Protein 2P86 (pdb70)

B-factor: mean 11.89, std 8.54, range [3.84, 50.13]

InterPro domains:
  IPR000169 Cysteine peptidase, cysteine active site [PS00139] (144-155)
  IPR000668 Peptidase C1A, papain C-terminal [PF00112] (127-337)
  IPR000668 Peptidase C1A, papain C-terminal [PR00705] (144-159)
  IPR000668 Peptidase C1A, papain C-terminal [PR00705] (287-297)
  IPR000668 Peptidase C1A, papain C-terminal [PR00705] (302-308)
  IPR000668 Peptidase C1A, papain C-terminal [SM00645] (126-338)
  IPR013128 Peptidase C1A [PTHR12411] (35-330)
  IPR013201 Cathepsin propeptide inhibitor domain (I29) [PF08246] (41-97)
  IPR013201 Cathepsin propeptide inhibitor domain (I29) [SM00848] (41-97)
  IPR021981 Domain of unknown function DUF3586 [PF12131] (342-411)
  IPR025660 Cysteine peptidase, histidine active site [PS00639] (285-295)
  IPR025661 Cysteine peptidase, asparagine active site [PS00640] (302-321)
  IPR038765 Papain-like cysteine peptidase superfamily [SSF54001] (32-338)
  IPR039417 Papain-like cysteine endopeptidase [cd02248] (127-337)

Secondary structure (DSSP, 8-state):
--SEEETTTTT--PPP-B--SS--HHHHHHHHHHHHHHHHTTSPP--B-HHHHHHH-SSS-GGG---HHHHHHHHHHHSTTEEEBTTTS---GGGS--PPP--SS--EEEE--EEEEPPS-HHHHHHHHHHH--EEEEE--GGGGG--SSEESS---S---EEEEEEEEESSSSS-EEEEE-SB-TTSTBTTEEEEETTTTGGGTTSS-EEEE--

Structure (mmCIF, N/CA/C/O backbone):
data_2P86
#
_entry.id   2P86
#
_cell.length_a   33.659
_cell.length_b   78.628
_cell.length_c   80.725
_cell.angle_alpha   90.00
_cell.angle_beta   90.00
_cell.angle_gamma   90.00
#
_symmetry.space_group_name_H-M   'P 21 21 21'
#
loop_
_entity.id
_entity.type
_entity.pdbx_description
1 polymer 'Cysteine protease'
2 non-polymer '3-[[N-[MORPHOLIN-N-YL]-CARBONYL]-PHENYLALANINYL-AMINO]-5- PHENYL-PENTANE-1-SULFONYLBENZENE'
3 non-polymer 1,2-ETHANEDIOL
4 water water
#
loop_
_atom_site.group_PDB
_atom_site.id
_atom_site.type_symbol
_atom_site.label_atom_id
_atom_site.label_alt_id
_atom_site.label_comp_id
_atom_site.label_asym_id
_atom_site.label_entity_id
_atom_site.label_seq_id
_atom_site.pdbx_PDB_ins_code
_atom_site.Cartn_x
_atom_site.Cartn_y
_atom_site.Cartn_z
_atom_site.occupancy
_atom_site.B_iso_or_equiv
_atom_site.auth_seq_id
_atom_site.auth_comp_id
_atom_site.auth_asym_id
_atom_site.auth_atom_id
_atom_site.pdbx_PDB_model_num
ATOM 1 N N . ALA A 1 1 ? -6.396 -20.036 15.409 1.00 18.05 1 ALA A N 1
ATOM 2 C CA . ALA A 1 1 ? -5.191 -19.203 15.497 1.00 14.69 1 ALA A CA 1
ATOM 3 C C . ALA A 1 1 ? -4.038 -20.057 16.013 1.00 12.54 1 ALA A C 1
ATOM 4 O O . ALA A 1 1 ? -4.196 -20.931 16.881 1.00 14.18 1 ALA A O 1
ATOM 6 N N . PRO A 1 2 ? -2.840 -19.835 15.501 1.00 11.10 2 PRO A N 1
ATOM 7 C CA . PRO A 1 2 ? -1.672 -20.568 16.001 1.00 10.32 2 PRO A CA 1
ATOM 8 C C . PRO A 1 2 ? -1.248 -20.068 17.390 1.00 8.09 2 PRO A C 1
ATOM 9 O O . PRO A 1 2 ? -1.737 -19.040 17.873 1.00 8.90 2 PRO A O 1
ATOM 13 N N . ALA A 1 3 ? -0.343 -20.788 18.031 1.00 7.97 3 ALA A N 1
ATOM 14 C CA . ALA A 1 3 ? 0.169 -20.365 19.337 1.00 7.70 3 ALA A CA 1
ATOM 15 C C . ALA A 1 3 ? 1.026 -19.108 19.236 1.00 6.99 3 ALA A C 1
ATOM 16 O O . ALA A 1 3 ? 1.122 -18.370 20.212 1.00 7.20 3 ALA A O 1
ATOM 18 N N . ALA A 1 4 ? 1.635 -18.864 18.097 1.00 7.40 4 ALA A N 1
ATOM 19 C CA . ALA A 1 4 ? 2.508 -17.715 17.925 1.00 7.10 4 ALA A CA 1
ATOM 20 C C . ALA A 1 4 ? 2.596 -17.362 16.471 1.00 7.46 4 ALA A C 1
ATOM 21 O O . ALA A 1 4 ? 2.474 -18.225 15.600 1.00 9.61 4 ALA A O 1
ATOM 23 N N . VAL A 1 5 ? 2.848 -16.091 16.176 1.00 6.31 5 VAL A N 1
ATOM 24 C CA A VAL A 1 5 ? 3.186 -15.659 14.854 0.50 6.92 5 VAL A CA 1
ATOM 25 C CA B VAL A 1 5 ? 3.090 -15.570 14.857 0.50 7.68 5 VAL A CA 1
ATOM 26 C C . VAL A 1 5 ? 4.093 -14.437 14.999 1.00 6.08 5 VAL A C 1
ATOM 27 O O . VAL A 1 5 ? 3.939 -13.623 15.878 1.00 6.34 5 VAL A O 1
ATOM 34 N N . ASP A 1 6 ? 5.050 -14.326 14.076 1.00 6.12 6 ASP A N 1
ATOM 35 C CA . ASP A 1 6 ? 5.950 -13.183 14.046 1.00 5.95 6 ASP A CA 1
ATOM 36 C C . ASP A 1 6 ? 6.162 -12.828 12.582 1.00 6.09 6 ASP A C 1
ATOM 37 O O . ASP A 1 6 ? 6.940 -13.466 11.871 1.00 6.28 6 ASP A O 1
ATOM 42 N N . TRP A 1 7 ? 5.446 -11.825 12.113 1.00 5.49 7 TRP A N 1
ATOM 43 C CA . TRP A 1 7 ? 5.507 -11.436 10.708 1.00 5.89 7 TRP A CA 1
ATOM 44 C C . TRP A 1 7 ? 6.868 -10.893 10.291 1.00 6.64 7 TRP A C 1
ATOM 45 O O . TRP A 1 7 ? 7.155 -10.839 9.093 1.00 7.16 7 TRP A O 1
ATOM 56 N N . ARG A 1 8 ? 7.729 -10.517 11.225 1.00 6.17 8 ARG A N 1
ATOM 57 C CA . ARG A 1 8 ? 9.105 -10.167 10.863 1.00 7.46 8 ARG A CA 1
ATOM 58 C C . ARG A 1 8 ? 9.813 -11.337 10.233 1.00 7.83 8 ARG A C 1
ATOM 59 O O . ARG A 1 8 ? 10.545 -11.190 9.239 1.00 9.76 8 ARG A O 1
ATOM 67 N N . GLU A 1 9 ? 9.612 -12.523 10.778 1.00 8.66 9 GLU A N 1
ATOM 68 C CA . GLU A 1 9 ? 10.225 -13.755 10.252 1.00 10.45 9 GLU A CA 1
ATOM 69 C C . GLU A 1 9 ? 9.666 -14.189 8.931 1.00 10.51 9 GLU A C 1
ATOM 70 O O . GLU A 1 9 ? 10.313 -14.971 8.201 1.00 14.11 9 GLU A O 1
ATOM 76 N N . LYS A 1 10 ? 8.487 -13.742 8.599 1.00 10.58 10 LYS A N 1
ATOM 77 C CA . LYS A 1 10 ? 7.771 -14.115 7.409 1.00 12.46 10 LYS A CA 1
ATOM 78 C C . LYS A 1 10 ? 8.003 -13.109 6.272 1.00 11.65 10 LYS A C 1
ATOM 79 O O . LYS A 1 10 ? 7.452 -13.264 5.221 1.00 15.04 10 LYS A O 1
ATOM 85 N N . GLY A 1 11 ? 8.796 -12.068 6.491 1.00 10.88 11 GLY A N 1
ATOM 86 C CA . GLY A 1 11 ? 9.168 -11.169 5.425 1.00 10.59 11 GLY A CA 1
ATOM 87 C C . GLY A 1 11 ? 8.242 -9.985 5.173 1.00 8.46 11 GLY A C 1
ATOM 88 O O . GLY A 1 11 ? 8.390 -9.330 4.157 1.00 9.39 11 GLY A O 1
ATOM 89 N N . ALA A 1 12 ? 7.316 -9.704 6.090 1.00 7.46 12 ALA A N 1
ATOM 90 C CA . ALA A 1 12 ? 6.288 -8.681 5.884 1.00 6.46 12 ALA A CA 1
ATOM 91 C C . ALA A 1 12 ? 6.560 -7.349 6.582 1.00 6.42 12 ALA A C 1
ATOM 92 O O . ALA A 1 12 ? 5.682 -6.484 6.526 1.00 6.79 12 ALA A O 1
ATOM 94 N N . VAL A 1 13 ? 7.743 -7.190 7.204 1.00 6.01 13 VAL A N 1
ATOM 95 C CA . VAL A 1 13 ? 8.004 -6.042 8.054 1.00 5.43 13 VAL A CA 1
ATOM 96 C C . VAL A 1 13 ? 9.336 -5.421 7.682 1.00 5.71 13 VAL A C 1
ATOM 97 O O . VAL A 1 13 ? 10.352 -6.079 7.657 1.00 6.75 13 VAL A O 1
ATOM 101 N N . THR A 1 14 ? 9.307 -4.130 7.358 1.00 5.58 14 THR A N 1
ATOM 102 C CA . THR A 1 14 ? 10.494 -3.353 7.045 1.00 6.06 14 THR A CA 1
ATOM 103 C C . THR A 1 14 ? 11.270 -3.015 8.322 1.00 5.78 14 THR A C 1
ATOM 104 O O . THR A 1 14 ? 10.727 -3.152 9.426 1.00 5.93 14 THR A O 1
ATOM 108 N N . PRO A 1 15 ? 12.499 -2.531 8.203 1.00 6.22 15 PRO A N 1
ATOM 109 C CA . PRO A 1 15 ? 13.201 -2.077 9.392 1.00 6.53 15 PRO A CA 1
ATOM 110 C C . PRO A 1 15 ? 12.481 -0.994 10.174 1.00 6.35 15 PRO A C 1
ATOM 111 O O . PRO A 1 15 ? 11.645 -0.265 9.633 1.00 6.50 15 PRO A O 1
ATOM 115 N N . VAL A 1 16 ? 12.812 -0.890 11.444 1.00 6.06 16 VAL A N 1
ATOM 116 C CA . VAL A 1 16 ? 12.294 0.147 12.299 1.00 5.91 16 VAL A CA 1
ATOM 117 C C . VAL A 1 16 ? 12.724 1.513 11.844 1.00 6.31 16 VAL A C 1
ATOM 118 O O . VAL A 1 16 ? 13.918 1.724 11.555 1.00 7.52 16 VAL A O 1
ATOM 122 N N . LYS A 1 17 ? 11.801 2.439 11.867 1.00 5.49 17 LYS A N 1
ATOM 123 C CA . LYS A 1 17 ? 11.970 3.818 11.465 1.00 6.57 17 LYS A CA 1
ATOM 124 C C . LYS A 1 17 ? 11.907 4.737 12.683 1.00 6.03 17 LYS A C 1
ATOM 125 O O . LYS A 1 17 ? 11.591 4.321 13.804 1.00 6.19 17 LYS A O 1
ATOM 131 N N . ASP A 1 18 ? 12.168 5.998 12.430 1.00 7.41 18 ASP A N 1
ATOM 132 C CA . ASP A 1 18 ? 12.196 7.012 13.481 1.00 7.40 18 ASP A CA 1
ATOM 133 C C . ASP A 1 18 ? 11.405 8.246 13.042 1.00 6.75 18 ASP A C 1
ATOM 134 O O . ASP A 1 18 ? 11.804 8.978 12.125 1.00 7.94 18 ASP A O 1
ATOM 139 N N . GLN A 1 19 ? 10.292 8.494 13.694 1.00 6.59 19 GLN A N 1
ATOM 140 C CA . GLN A 1 19 ? 9.488 9.671 13.436 1.00 6.65 19 GLN A CA 1
ATOM 141 C C . GLN A 1 19 ? 10.193 10.956 13.815 1.00 6.28 19 GLN A C 1
ATOM 142 O O . GLN A 1 19 ? 9.822 12.033 13.363 1.00 6.47 19 GLN A O 1
ATOM 148 N N . GLY A 1 20 ? 11.162 10.877 14.699 1.00 6.65 20 GLY A N 1
ATOM 149 C CA . GLY A 1 20 ? 11.868 12.071 15.156 1.00 7.94 20 GLY A CA 1
ATOM 150 C C . GLY A 1 20 ? 10.971 12.991 15.940 1.00 8.00 20 GLY A C 1
ATOM 151 O O . GLY A 1 20 ? 10.016 12.563 16.602 1.00 9.01 20 GLY A O 1
ATOM 152 N N . GLN A 1 21 ? 11.235 14.273 15.843 1.00 8.46 21 GLN A N 1
ATOM 153 C CA . GLN A 1 21 ? 10.541 15.298 16.627 1.00 9.28 21 GLN A CA 1
ATOM 154 C C . GLN A 1 21 ? 9.318 15.801 15.858 1.00 9.41 21 GLN A C 1
ATOM 155 O O . GLN A 1 21 ? 9.227 16.950 15.428 1.00 10.72 21 GLN A O 1
ATOM 161 N N . CYS A 1 22 ? 8.350 14.913 15.669 1.00 8.48 22 CYS A N 1
ATOM 162 C CA . CYS A 1 22 ? 7.173 15.121 14.868 1.00 7.38 22 CYS A CA 1
ATOM 163 C C . CYS A 1 22 ? 6.148 14.118 15.340 1.00 6.92 22 CYS A C 1
ATOM 164 O O . CYS A 1 22 ? 6.444 12.945 15.478 1.00 7.33 22 CYS A O 1
ATOM 167 N N . GLY A 1 23 ? 4.921 14.561 15.567 1.00 6.50 23 GLY A N 1
ATOM 168 C CA . GLY A 1 23 ? 3.838 13.690 16.014 1.00 6.44 23 GLY A CA 1
ATOM 169 C C . GLY A 1 23 ? 3.165 12.938 14.902 1.00 5.82 23 GLY A C 1
ATOM 170 O O . GLY A 1 23 ? 1.946 12.979 14.721 1.00 7.59 23 GLY A O 1
ATOM 171 N N . SER A 1 24 ? 3.966 12.188 14.137 1.00 5.95 24 SER A N 1
ATOM 172 C CA . SER A 1 24 ? 3.542 11.503 12.923 1.00 5.46 24 SER A CA 1
ATOM 173 C C . SER A 1 24 ? 3.379 10.017 13.125 1.00 5.09 24 SER A C 1
ATOM 174 O O . SER A 1 24 ? 3.283 9.261 12.154 1.00 5.23 24 SER A O 1
ATOM 177 N N . CYS A 1 25 ? 3.278 9.536 14.370 1.00 5.00 25 CYS A N 1
ATOM 178 C CA . CYS A 1 25 ? 3.068 8.131 14.663 1.00 5.24 25 CYS A CA 1
ATOM 179 C C . CYS A 1 25 ? 1.975 7.510 13.843 1.00 4.76 25 CYS A C 1
ATOM 180 O O . CYS A 1 25 ? 2.113 6.378 13.371 1.00 5.43 25 CYS A O 1
ATOM 183 N N . TRP A 1 26 ? 0.852 8.215 13.673 1.00 4.81 26 TRP A N 1
ATOM 184 C CA . TRP A 1 26 ? -0.280 7.737 12.918 1.00 5.04 26 TRP A CA 1
ATOM 185 C C . TRP A 1 26 ? 0.082 7.363 11.488 1.00 4.41 26 TRP A C 1
ATOM 186 O O . TRP A 1 26 ? -0.477 6.426 10.924 1.00 5.16 26 TRP A O 1
ATOM 197 N N . ALA A 1 27 ? 1.004 8.116 10.893 1.00 4.64 27 ALA A N 1
ATOM 198 C CA . ALA A 1 27 ? 1.470 7.862 9.517 1.00 4.70 27 ALA A CA 1
ATOM 199 C C . ALA A 1 27 ? 2.329 6.598 9.509 1.00 4.58 27 ALA A C 1
ATOM 200 O O . ALA A 1 27 ? 2.216 5.771 8.576 1.00 4.61 27 ALA A O 1
ATOM 202 N N . PHE A 1 28 ? 3.214 6.424 10.497 1.00 4.28 28 PHE A N 1
ATOM 203 C CA . PHE A 1 28 ? 4.024 5.203 10.587 1.00 4.84 28 PHE A CA 1
ATOM 204 C C . PHE A 1 28 ? 3.141 3.977 10.784 1.00 4.06 28 PHE A C 1
ATOM 205 O O . PHE A 1 28 ? 3.397 2.918 10.180 1.00 4.52 28 PHE A O 1
ATOM 213 N N . SER A 1 29 ? 2.103 4.056 11.607 1.00 4.26 29 SER A N 1
ATOM 214 C CA . SER A 1 29 ? 1.194 2.940 11.805 1.00 4.81 29 SER A CA 1
ATOM 215 C C . SER A 1 29 ? 0.519 2.538 10.482 1.00 4.21 29 SER A C 1
ATOM 216 O O . SER A 1 29 ? 0.480 1.386 10.084 1.00 4.95 29 SER A O 1
ATOM 219 N N . THR A 1 30 ? -0.031 3.554 9.793 1.00 4.22 30 THR A N 1
ATOM 220 C CA . THR A 1 30 ? -0.726 3.356 8.519 1.00 4.32 30 THR A CA 1
ATOM 221 C C . THR A 1 30 ? 0.221 2.697 7.510 1.00 4.28 30 THR A C 1
ATOM 222 O O . THR A 1 30 ? -0.113 1.693 6.891 1.00 4.60 30 THR A O 1
ATOM 226 N N . ILE A 1 31 ? 1.377 3.308 7.315 1.00 4.39 31 ILE A N 1
ATOM 227 C CA . ILE A 1 31 ? 2.315 2.844 6.314 1.00 4.69 31 ILE A CA 1
ATOM 228 C C . ILE A 1 31 ? 2.833 1.464 6.648 1.00 4.44 31 ILE A C 1
ATOM 229 O O . ILE A 1 31 ? 2.968 0.603 5.761 1.00 4.70 31 ILE A O 1
ATOM 234 N N . GLY A 1 32 ? 3.165 1.184 7.911 1.00 4.49 32 GLY A N 1
ATOM 235 C CA . GLY A 1 32 ? 3.631 -0.149 8.286 1.00 4.70 32 GLY A CA 1
ATOM 236 C C . GLY A 1 32 ? 2.605 -1.213 7.947 1.00 4.38 32 GLY A C 1
ATOM 237 O O . GLY A 1 32 ? 2.924 -2.306 7.478 1.00 4.95 32 GLY A O 1
ATOM 238 N N . ASN A 1 33 ? 1.336 -0.895 8.198 1.00 4.51 33 ASN A N 1
ATOM 239 C CA . ASN A 1 33 ? 0.269 -1.849 7.857 1.00 4.43 33 ASN A CA 1
ATOM 240 C C . ASN A 1 33 ? 0.220 -2.065 6.339 1.00 4.38 33 ASN A C 1
ATOM 241 O O . ASN A 1 33 ? 0.125 -3.190 5.872 1.00 4.98 33 ASN A O 1
ATOM 246 N N . ILE A 1 34 ? 0.304 -0.993 5.556 1.00 4.38 34 ILE A N 1
ATOM 247 C CA . ILE A 1 34 ? 0.241 -1.144 4.106 1.00 5.00 34 ILE A CA 1
ATOM 248 C C . ILE A 1 34 ? 1.449 -1.917 3.583 1.00 4.63 34 ILE A C 1
ATOM 249 O O . ILE A 1 34 ? 1.312 -2.767 2.704 1.00 5.40 34 ILE A O 1
ATOM 254 N N . GLU A 1 35 ? 2.640 -1.671 4.133 1.00 4.80 35 GLU A N 1
ATOM 255 C CA . GLU A 1 35 ? 3.839 -2.396 3.729 1.00 5.34 35 GLU A CA 1
ATOM 256 C C . GLU A 1 35 ? 3.606 -3.891 3.893 1.00 5.73 35 GLU A C 1
ATOM 257 O O . GLU A 1 35 ? 3.956 -4.702 3.033 1.00 6.44 35 GLU A O 1
ATOM 263 N N . GLY A 1 36 ? 3.021 -4.283 5.025 1.00 5.54 36 GLY A N 1
ATOM 264 C CA . GLY A 1 36 ? 2.736 -5.686 5.278 1.00 6.39 36 GLY A CA 1
ATOM 265 C C . GLY A 1 36 ? 1.659 -6.249 4.370 1.00 6.75 36 GLY A C 1
ATOM 266 O O . GLY A 1 36 ? 1.781 -7.359 3.844 1.00 7.78 36 GLY A O 1
ATOM 267 N N . GLN A 1 37 ? 0.563 -5.530 4.159 1.00 6.99 37 GLN A N 1
ATOM 268 C CA . GLN A 1 37 ? -0.521 -6.029 3.310 1.00 7.94 37 GLN A CA 1
ATOM 269 C C . GLN A 1 37 ? -0.058 -6.197 1.879 1.00 7.77 37 GLN A C 1
ATOM 270 O O . GLN A 1 37 ? -0.420 -7.143 1.183 1.00 9.16 37 GLN A O 1
ATOM 276 N N . TRP A 1 38 ? 0.758 -5.281 1.408 1.00 8.15 38 TRP A N 1
ATOM 277 C CA . TRP A 1 38 ? 1.276 -5.345 0.049 1.00 8.24 38 TRP A CA 1
ATOM 278 C C . TRP A 1 38 ? 2.175 -6.568 -0.116 1.00 8.43 38 TRP A C 1
ATOM 279 O O . TRP A 1 38 ? 2.093 -7.277 -1.122 1.00 9.25 38 TRP A O 1
ATOM 290 N N . GLN A 1 39 ? 3.041 -6.842 0.862 1.00 8.35 39 GLN A N 1
ATOM 291 C CA . GLN A 1 39 ? 3.923 -7.980 0.792 1.00 8.52 39 GLN A CA 1
ATOM 292 C C . GLN A 1 39 ? 3.158 -9.288 0.894 1.00 9.28 39 GLN A C 1
ATOM 293 O O . GLN A 1 39 ? 3.407 -10.245 0.125 1.00 10.67 39 GLN A O 1
ATOM 299 N N . VAL A 1 40 ? 2.203 -9.382 1.798 1.00 9.06 40 VAL A N 1
ATOM 300 C CA . VAL A 1 40 ? 1.416 -10.595 1.984 1.00 10.03 40 VAL A CA 1
ATOM 301 C C . VAL A 1 40 ? 0.563 -10.913 0.756 1.00 11.27 40 VAL A C 1
ATOM 302 O O . VAL A 1 40 ? 0.305 -12.084 0.439 1.00 12.96 40 VAL A O 1
ATOM 306 N N . ALA A 1 41 ? 0.210 -9.891 -0.033 1.00 11.14 41 ALA A N 1
ATOM 307 C CA . ALA A 1 41 ? -0.505 -10.055 -1.291 1.00 12.92 41 ALA A CA 1
ATOM 308 C C . ALA A 1 41 ? 0.364 -10.671 -2.368 1.00 13.63 41 ALA A C 1
ATOM 309 O O . ALA A 1 41 ? -0.164 -11.018 -3.425 1.00 17.43 41 ALA A O 1
ATOM 311 N N . GLY A 1 42 ? 1.642 -10.819 -2.142 1.00 12.35 42 GLY A N 1
ATOM 312 C CA . GLY A 1 42 ? 2.547 -11.434 -3.109 1.00 13.66 42 GLY A CA 1
ATOM 313 C C . GLY A 1 42 ? 3.543 -10.523 -3.773 1.00 14.14 42 GLY A C 1
ATOM 314 O O . GLY A 1 42 ? 4.192 -10.931 -4.701 1.00 19.08 42 GLY A O 1
ATOM 315 N N . ASN A 1 43 ? 3.719 -9.310 -3.314 1.00 12.37 43 ASN A N 1
ATOM 316 C CA . ASN A 1 43 ? 4.629 -8.360 -3.913 1.00 12.52 43 ASN A CA 1
ATOM 317 C C . ASN A 1 43 ? 5.906 -8.330 -3.068 1.00 11.96 43 ASN A C 1
ATOM 318 O O . ASN A 1 43 ? 5.867 -8.654 -1.877 1.00 12.16 43 ASN A O 1
ATOM 323 N N . PRO A 1 44 ? 7.042 -7.925 -3.631 1.00 12.36 44 PRO A N 1
ATOM 324 C CA . PRO A 1 44 ? 8.233 -7.799 -2.827 1.00 12.21 44 PRO A CA 1
ATOM 325 C C . PRO A 1 44 ? 8.025 -6.757 -1.728 1.00 11.26 44 PRO A C 1
ATOM 326 O O . PRO A 1 44 ? 7.378 -5.741 -1.957 1.00 11.82 44 PRO A O 1
ATOM 330 N N . LEU A 1 45 ? 8.632 -7.002 -0.566 1.00 9.71 45 LEU A N 1
ATOM 331 C CA . LEU A 1 45 ? 8.599 -6.016 0.507 1.00 8.70 45 LEU A CA 1
ATOM 332 C C . LEU A 1 45 ? 9.239 -4.755 0.034 1.00 9.70 45 LEU A C 1
ATOM 333 O O . LEU A 1 45 ? 10.346 -4.789 -0.509 1.00 11.56 45 LEU A O 1
ATOM 338 N N . VAL A 1 46 ? 8.583 -3.635 0.277 1.00 9.58 46 VAL A N 1
ATOM 339 C CA . VAL A 1 46 ? 9.107 -2.327 -0.052 1.00 9.86 46 VAL A CA 1
ATOM 340 C C . VAL A 1 46 ? 8.750 -1.318 1.019 1.00 8.39 46 VAL A C 1
ATOM 341 O O . VAL A 1 46 ? 7.626 -1.327 1.543 1.00 9.33 46 VAL A O 1
ATOM 345 N N . SER A 1 47 ? 9.700 -0.450 1.364 1.00 8.24 47 SER A N 1
ATOM 346 C CA A SER A 1 47 ? 9.425 0.629 2.330 0.50 7.45 47 SER A CA 1
ATOM 347 C CA B SER A 1 47 ? 9.449 0.624 2.296 0.50 7.69 47 SER A CA 1
ATOM 348 C C . SER A 1 47 ? 8.671 1.746 1.627 1.00 6.64 47 SER A C 1
ATOM 349 O O . SER A 1 47 ? 9.066 2.230 0.556 1.00 7.95 47 SER A O 1
ATOM 354 N N . LEU A 1 48 ? 7.579 2.151 2.252 1.00 5.49 48 LEU A N 1
ATOM 355 C CA . LEU A 1 48 ? 6.654 3.148 1.730 1.00 5.05 48 LEU A CA 1
ATOM 356 C C . LEU A 1 48 ? 6.757 4.453 2.495 1.00 5.64 48 LEU A C 1
ATOM 357 O O . LEU A 1 48 ? 7.449 4.529 3.525 1.00 5.85 48 LEU A O 1
ATOM 362 N N . SER A 1 49 ? 6.139 5.496 1.988 1.00 5.35 49 SER A N 1
ATOM 363 C CA . SER A 1 49 ? 6.383 6.859 2.400 1.00 5.15 49 SER A CA 1
ATOM 364 C C . SER A 1 49 ? 5.422 7.400 3.468 1.00 5.20 49 SER A C 1
ATOM 365 O O . SER A 1 49 ? 4.318 7.809 3.174 1.00 5.45 49 SER A O 1
ATOM 368 N N . GLU A 1 50 ? 5.915 7.492 4.698 1.00 5.21 50 GLU A N 1
ATOM 369 C CA . GLU A 1 50 ? 5.207 8.280 5.713 1.00 5.04 50 GLU A CA 1
ATOM 370 C C . GLU A 1 50 ? 5.165 9.742 5.342 1.00 5.06 50 GLU A C 1
ATOM 371 O O . GLU A 1 50 ? 4.195 10.444 5.674 1.00 5.81 50 GLU A O 1
ATOM 377 N N . GLN A 1 51 ? 6.200 10.275 4.696 1.00 5.64 51 GLN A N 1
ATOM 378 C CA . GLN A 1 51 ? 6.251 11.699 4.379 1.00 5.68 51 GLN A CA 1
ATOM 379 C C . GLN A 1 51 ? 5.082 12.095 3.482 1.00 5.43 51 GLN A C 1
ATOM 380 O O . GLN A 1 51 ? 4.523 13.164 3.618 1.00 5.96 51 GLN A O 1
ATOM 386 N N . MET A 1 52 ? 4.703 11.205 2.562 1.00 5.36 52 MET A N 1
ATOM 387 C CA . MET A 1 52 ? 3.530 11.445 1.725 1.00 5.86 52 MET A CA 1
ATOM 388 C C . MET A 1 52 ? 2.340 11.818 2.587 1.00 5.75 52 MET A C 1
ATOM 389 O O . MET A 1 52 ? 1.600 12.756 2.305 1.00 6.43 52 MET A O 1
ATOM 394 N N . LEU A 1 53 ? 2.082 11.005 3.612 1.00 5.31 53 LEU A N 1
ATOM 395 C CA . LEU A 1 53 ? 0.978 11.289 4.519 1.00 5.11 53 LEU A CA 1
ATOM 396 C C . LEU A 1 53 ? 1.206 12.577 5.338 1.00 5.40 53 LEU A C 1
ATOM 397 O O . LEU A 1 53 ? 0.326 13.423 5.441 1.00 6.23 53 LEU A O 1
ATOM 402 N N . VAL A 1 54 ? 2.387 12.709 5.931 1.00 5.46 54 VAL A N 1
ATOM 403 C CA . VAL A 1 54 ? 2.660 13.857 6.774 1.00 5.85 54 VAL A CA 1
ATOM 404 C C . VAL A 1 54 ? 2.418 15.140 6.008 1.00 6.38 54 VAL A C 1
ATOM 405 O O . VAL A 1 54 ? 1.831 16.068 6.529 1.00 7.61 54 VAL A O 1
ATOM 409 N N . SER A 1 55 ? 2.899 15.200 4.756 1.00 6.24 55 SER A N 1
ATOM 410 C CA . SER A 1 55 ? 2.842 16.413 3.986 1.00 6.97 55 SER A CA 1
ATOM 411 C C . SER A 1 55 ? 1.587 16.596 3.146 1.00 6.60 55 SER A C 1
ATOM 412 O O . SER A 1 55 ? 1.277 17.742 2.807 1.00 7.95 55 SER A O 1
ATOM 415 N N . CYS A 1 56 ? 0.919 15.535 2.742 1.00 6.93 56 CYS A N 1
ATOM 416 C CA . CYS A 1 56 ? -0.134 15.598 1.703 1.00 6.97 56 CYS A CA 1
ATOM 417 C C . CYS A 1 56 ? -1.523 15.230 2.195 1.00 6.73 56 CYS A C 1
ATOM 418 O O . CYS A 1 56 ? -2.495 15.573 1.534 1.00 7.30 56 CYS A O 1
ATOM 421 N N . ASP A 1 57 ? -1.625 14.477 3.285 1.00 6.51 57 ASP A N 1
ATOM 422 C CA . ASP A 1 57 ? -2.944 14.089 3.820 1.00 6.37 57 ASP A CA 1
ATOM 423 C C . ASP A 1 57 ? -3.567 15.281 4.522 1.00 5.93 57 ASP A C 1
ATOM 424 O O . ASP A 1 57 ? -3.080 15.755 5.545 1.00 7.13 57 ASP A O 1
ATOM 429 N N . THR A 1 58 ? -4.609 15.807 3.902 1.00 6.47 58 THR A N 1
ATOM 430 C CA . THR A 1 58 ? -5.258 17.034 4.304 1.00 6.89 58 THR A CA 1
ATOM 431 C C . THR A 1 58 ? -6.341 16.815 5.362 1.00 6.69 58 THR A C 1
ATOM 432 O O . THR A 1 58 ? -6.894 17.785 5.869 1.00 8.21 58 THR A O 1
ATOM 436 N N . ILE A 1 59 ? -6.655 15.576 5.701 1.00 6.69 59 ILE A N 1
ATOM 437 C CA . ILE A 1 59 ? -7.572 15.266 6.785 1.00 7.53 59 ILE A CA 1
ATOM 438 C C . ILE A 1 59 ? -6.847 15.332 8.139 1.00 6.74 59 ILE A C 1
ATOM 439 O O . ILE A 1 59 ? -7.301 15.943 9.091 1.00 8.82 59 ILE A O 1
ATOM 444 N N . ASP A 1 60 ? -5.717 14.677 8.183 1.00 5.95 60 ASP A N 1
ATOM 445 C CA . ASP A 1 60 ? -4.800 14.671 9.326 1.00 6.06 60 ASP A CA 1
ATOM 446 C C . ASP A 1 60 ? -3.993 15.963 9.406 1.00 5.79 60 ASP A C 1
ATOM 447 O O . ASP A 1 60 ? -4.158 16.847 8.558 1.00 6.15 60 ASP A O 1
ATOM 452 N N . PHE A 1 61 ? -3.153 16.049 10.438 1.00 5.53 61 PHE A N 1
ATOM 453 C CA . PHE A 1 61 ? -2.543 17.296 10.832 1.00 5.94 61 PHE A CA 1
ATOM 454 C C . PHE A 1 61 ? -1.027 17.233 10.793 1.00 5.94 61 PHE A C 1
ATOM 455 O O . PHE A 1 61 ? -0.379 17.985 11.504 1.00 6.61 61 PHE A O 1
ATOM 463 N N . GLY A 1 62 ? -0.450 16.412 9.926 1.00 6.34 62 GLY A N 1
ATOM 464 C CA . GLY A 1 62 ? 1.000 16.375 9.860 1.00 6.32 62 GLY A CA 1
ATOM 465 C C . GLY A 1 62 ? 1.621 15.981 11.172 1.00 6.29 62 GLY A C 1
ATOM 466 O O . GLY A 1 62 ? 1.216 15.010 11.812 1.00 6.59 62 GLY A O 1
ATOM 467 N N . CYS A 1 63 ? 2.610 16.762 11.614 1.00 6.38 63 CYS A N 1
ATOM 468 C CA . CYS A 1 63 ? 3.251 16.534 12.893 1.00 6.63 63 CYS A CA 1
ATOM 469 C C . CYS A 1 63 ? 2.370 16.825 14.088 1.00 6.45 63 CYS A C 1
ATOM 470 O O . CYS A 1 63 ? 2.730 16.465 15.204 1.00 7.45 63 CYS A O 1
ATOM 473 N N . GLY A 1 64 ? 1.222 17.454 13.874 1.00 6.44 64 GLY A N 1
ATOM 474 C CA . GLY A 1 64 ? 0.277 17.745 14.949 1.00 6.61 64 GLY A CA 1
ATOM 475 C C . GLY A 1 64 ? -0.627 16.595 15.330 1.00 6.68 64 GLY A C 1
ATOM 476 O O . GLY A 1 64 ? -1.393 16.745 16.300 1.00 8.26 64 GLY A O 1
ATOM 477 N N . GLY A 1 65 ? -0.592 15.487 14.598 1.00 6.41 65 GLY A N 1
ATOM 478 C CA . GLY A 1 65 ? -1.358 14.311 14.902 1.00 6.44 65 GLY A CA 1
ATOM 479 C C . GLY A 1 65 ? -2.301 13.889 13.810 1.00 5.31 65 GLY A C 1
ATOM 480 O O . GLY A 1 65 ? -2.457 14.549 12.799 1.00 6.48 65 GLY A O 1
ATOM 481 N N . GLY A 1 66 ? -2.922 12.733 14.019 1.00 5.62 66 GLY A N 1
ATOM 482 C CA . GLY A 1 66 ? -3.742 12.140 12.993 1.00 5.86 66 GLY A CA 1
ATOM 483 C C . GLY A 1 66 ? -4.308 10.813 13.449 1.00 5.37 66 GLY A C 1
ATOM 484 O O . GLY A 1 66 ? -4.018 10.324 14.533 1.00 6.24 66 GLY A O 1
ATOM 485 N N . LEU A 1 67 ? -5.139 10.235 12.591 1.00 5.74 67 LEU A N 1
ATOM 486 C CA . LEU A 1 67 ? -5.755 8.936 12.822 1.00 5.83 67 LEU A CA 1
ATOM 487 C C . LEU A 1 67 ? -5.483 8.030 11.639 1.00 5.74 67 LEU A C 1
ATOM 488 O O . LEU A 1 67 ? -5.622 8.468 10.485 1.00 6.31 67 LEU A O 1
ATOM 493 N N . MET A 1 68 ? -5.153 6.768 11.872 1.00 5.08 68 MET A N 1
ATOM 494 C CA . MET A 1 68 ? -4.997 5.805 10.799 1.00 5.21 68 MET A CA 1
ATOM 495 C C . MET A 1 68 ? -6.271 5.739 9.968 1.00 5.89 68 MET A C 1
ATOM 496 O O . MET A 1 68 ? -6.194 5.633 8.736 1.00 5.94 68 MET A O 1
ATOM 501 N N . ASP A 1 69 ? -7.440 5.800 10.587 1.00 6.29 69 ASP A N 1
ATOM 502 C CA . ASP A 1 69 ? -8.697 5.749 9.829 1.00 6.83 69 ASP A CA 1
ATOM 503 C C . ASP A 1 69 ? -8.752 6.868 8.776 1.00 6.32 69 ASP A C 1
ATOM 504 O O . ASP A 1 69 ? -9.181 6.644 7.642 1.00 7.73 69 ASP A O 1
ATOM 509 N N . ASN A 1 70 ? -8.368 8.085 9.190 1.00 6.56 70 ASN A N 1
ATOM 510 C CA . ASN A 1 70 ? -8.330 9.198 8.268 1.00 6.72 70 ASN A CA 1
ATOM 511 C C . ASN A 1 70 ? -7.320 8.980 7.154 1.00 5.90 70 ASN A C 1
ATOM 512 O O . ASN A 1 70 ? -7.586 9.304 6.002 1.00 6.99 70 ASN A O 1
ATOM 517 N N . ALA A 1 71 ? -6.146 8.447 7.488 1.00 5.71 71 ALA A N 1
ATOM 518 C CA . ALA A 1 71 ? -5.078 8.274 6.526 1.00 5.72 71 ALA A CA 1
ATOM 519 C C . ALA A 1 71 ? -5.466 7.264 5.453 1.00 5.57 71 ALA A C 1
ATOM 520 O O . ALA A 1 71 ? -5.236 7.484 4.261 1.00 6.07 71 ALA A O 1
ATOM 522 N N . PHE A 1 72 ? -6.112 6.172 5.849 1.00 5.88 72 PHE A N 1
ATOM 523 C CA . PHE A 1 72 ? -6.583 5.215 4.881 1.00 5.68 72 PHE A CA 1
ATOM 524 C C . PHE A 1 72 ? -7.642 5.849 3.981 1.00 6.16 72 PHE A C 1
ATOM 525 O O . PHE A 1 72 ? -7.677 5.574 2.775 1.00 7.17 72 PHE A O 1
ATOM 533 N N . ASN A 1 73 ? -8.538 6.636 4.556 1.00 6.72 73 ASN A N 1
ATOM 534 C CA . ASN A 1 73 ? -9.541 7.345 3.761 1.00 7.66 73 ASN A CA 1
ATOM 535 C C . ASN A 1 73 ? -8.885 8.315 2.779 1.00 7.51 73 ASN A C 1
ATOM 536 O O . ASN A 1 73 ? -9.300 8.353 1.586 1.00 8.98 73 ASN A O 1
ATOM 541 N N . TRP A 1 74 ? -7.894 9.086 3.217 1.00 7.02 74 TRP A N 1
ATOM 542 C CA . TRP A 1 74 ? -7.241 10.034 2.319 1.00 7.84 74 TRP A CA 1
ATOM 543 C C . TRP A 1 74 ? -6.571 9.271 1.170 1.00 7.08 74 TRP A C 1
ATOM 544 O O . TRP A 1 74 ? -6.679 9.658 0.016 1.00 7.96 74 TRP A O 1
ATOM 555 N N . ILE A 1 75 ? -5.862 8.191 1.467 1.00 6.72 75 ILE A N 1
ATOM 556 C CA . ILE A 1 75 ? -5.169 7.461 0.408 1.00 6.58 75 ILE A CA 1
ATOM 557 C C . ILE A 1 75 ? -6.148 7.023 -0.676 1.00 7.34 75 ILE A C 1
ATOM 558 O O . ILE A 1 75 ? -5.910 7.226 -1.868 1.00 8.27 75 ILE A O 1
ATOM 563 N N . VAL A 1 76 ? -7.233 6.395 -0.260 1.00 7.85 76 VAL A N 1
ATOM 564 C CA . VAL A 1 76 ? -8.231 5.844 -1.193 1.00 9.25 76 VAL A CA 1
ATOM 565 C C . VAL A 1 76 ? -9.024 6.932 -1.895 1.00 10.57 76 VAL A C 1
ATOM 566 O O . VAL A 1 76 ? -9.229 6.861 -3.126 1.00 12.70 76 VAL A O 1
ATOM 570 N N . ASN A 1 77 ? -9.508 7.891 -1.161 1.00 10.50 77 ASN A N 1
ATOM 571 C CA . ASN A 1 77 ? -10.458 8.860 -1.716 1.00 11.76 77 ASN A CA 1
ATOM 572 C C . ASN A 1 77 ? -9.793 10.096 -2.311 1.00 12.31 77 ASN A C 1
ATOM 573 O O . ASN A 1 77 ? -10.399 10.733 -3.183 1.00 16.00 77 ASN A O 1
ATOM 578 N N . SER A 1 78 ? -8.546 10.379 -1.947 1.00 11.51 78 SER A N 1
ATOM 579 C CA . SER A 1 78 ? -7.834 11.581 -2.412 1.00 11.61 78 SER A CA 1
ATOM 580 C C . SER A 1 78 ? -6.564 11.304 -3.165 1.00 10.73 78 SER A C 1
ATOM 581 O O . SER A 1 78 ? -6.120 12.179 -3.884 1.00 14.44 78 SER A O 1
ATOM 584 N N . ASN A 1 79 ? -5.977 10.101 -3.029 1.00 10.07 79 ASN A N 1
ATOM 585 C CA . ASN A 1 79 ? -4.735 9.784 -3.725 1.00 10.31 79 ASN A CA 1
ATOM 586 C C . ASN A 1 79 ? -4.865 8.591 -4.626 1.00 9.87 79 ASN A C 1
ATOM 587 O O . ASN A 1 79 ? -3.862 7.930 -4.954 1.00 10.23 79 ASN A O 1
ATOM 592 N N . GLY A 1 80 ? -6.070 8.274 -5.044 1.00 10.32 80 GLY A N 1
ATOM 593 C CA . GLY A 1 80 ? -6.265 7.213 -6.037 1.00 11.21 80 GLY A CA 1
ATOM 594 C C . GLY A 1 80 ? -5.924 5.843 -5.520 1.00 10.57 80 GLY A C 1
ATOM 595 O O . GLY A 1 80 ? -5.711 4.946 -6.344 1.00 12.52 80 GLY A O 1
ATOM 596 N N . GLY A 1 81 ? -5.834 5.632 -4.199 1.00 8.97 81 GLY A N 1
ATOM 597 C CA . GLY A 1 81 ? -5.403 4.374 -3.629 1.00 8.36 81 GLY A CA 1
ATOM 598 C C . GLY A 1 81 ? -3.901 4.197 -3.563 1.00 7.41 81 GLY A C 1
ATOM 599 O O . GLY A 1 81 ? -3.409 3.209 -3.020 1.00 8.50 81 GLY A O 1
ATOM 600 N N . ASN A 1 82 ? -3.131 5.147 -4.099 1.00 7.71 82 ASN A N 1
ATOM 601 C CA . ASN A 1 82 ? -1.703 4.947 -4.282 1.00 7.30 82 ASN A CA 1
ATOM 602 C C . ASN A 1 82 ? -0.909 5.345 -3.058 1.00 6.69 82 ASN A C 1
ATOM 603 O O . ASN A 1 82 ? -1.208 6.312 -2.336 1.00 6.90 82 ASN A O 1
ATOM 608 N N . VAL A 1 83 ? 0.192 4.623 -2.881 1.00 6.33 83 VAL A N 1
ATOM 609 C CA . VAL A 1 83 ? 1.142 4.877 -1.800 1.00 5.84 83 VAL A CA 1
ATOM 610 C C . VAL A 1 83 ? 2.527 4.902 -2.400 1.00 5.93 83 VAL A C 1
ATOM 611 O O . VAL A 1 83 ? 2.966 3.941 -3.048 1.00 6.98 83 VAL A O 1
ATOM 615 N N . PHE A 1 84 ? 3.223 6.024 -2.263 1.00 5.89 84 PHE A N 1
ATOM 616 C CA . PHE A 1 84 ? 4.555 6.192 -2.856 1.00 6.02 84 PHE A CA 1
ATOM 617 C C . PHE A 1 84 ? 5.621 5.503 -2.048 1.00 6.26 84 PHE A C 1
ATOM 618 O O . PHE A 1 84 ? 5.444 5.229 -0.845 1.00 5.92 84 PHE A O 1
ATOM 626 N N . THR A 1 85 ? 6.723 5.136 -2.696 1.00 6.14 85 THR A N 1
ATOM 627 C CA . THR A 1 85 ? 7.844 4.524 -1.977 1.00 6.36 85 THR A CA 1
ATOM 628 C C . THR A 1 85 ? 8.539 5.560 -1.090 1.00 5.66 85 THR A C 1
ATOM 629 O O . THR 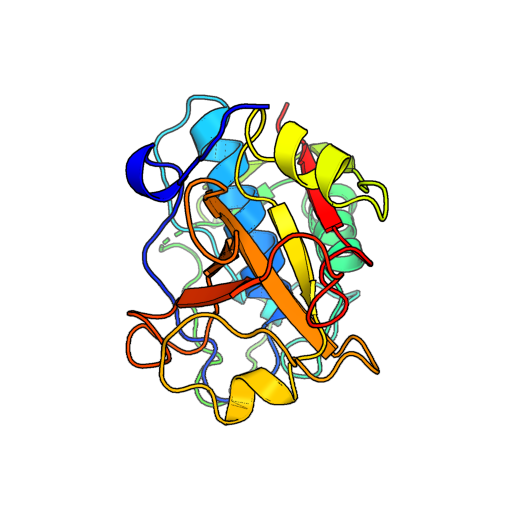A 1 85 ? 8.578 6.748 -1.371 1.00 6.27 85 THR A O 1
ATOM 633 N N . GLU A 1 86 ? 9.179 5.050 -0.042 1.00 6.25 86 GLU A N 1
ATOM 634 C CA B GLU A 1 86 ? 10.081 5.877 0.777 0.45 6.83 86 GLU A CA 1
ATOM 635 C CA C GLU A 1 86 ? 10.038 5.871 0.760 0.55 7.06 86 GLU A CA 1
ATOM 636 C C . GLU A 1 86 ? 11.173 6.481 -0.091 1.00 6.75 86 GLU A C 1
ATOM 637 O O . GLU A 1 86 ? 11.509 7.643 0.068 1.00 7.88 86 GLU A O 1
ATOM 648 N N . ALA A 1 87 ? 11.724 5.694 -1.014 1.00 7.45 87 ALA A N 1
ATOM 649 C CA . ALA A 1 87 ? 12.781 6.158 -1.904 1.00 8.65 87 ALA A CA 1
ATOM 650 C C . ALA A 1 87 ? 12.288 7.392 -2.699 1.00 7.89 87 ALA A C 1
ATOM 651 O O . ALA A 1 87 ? 13.067 8.331 -2.851 1.00 9.92 87 ALA A O 1
ATOM 653 N N . SER A 1 88 ? 11.054 7.398 -3.147 1.00 7.09 88 SER A N 1
ATOM 654 C CA A SER A 1 88 ? 10.504 8.494 -3.963 0.50 7.16 88 SER A CA 1
ATOM 655 C CA B SER A 1 88 ? 10.612 8.497 -3.948 0.50 7.23 88 SER A CA 1
ATOM 656 C C . SER A 1 88 ? 10.268 9.736 -3.141 1.00 7.15 88 SER A C 1
ATOM 657 O O . SER A 1 88 ? 10.199 10.840 -3.691 1.00 9.06 88 SER A O 1
ATOM 662 N N . TYR A 1 89 ? 9.969 9.538 -1.860 1.00 6.90 89 TYR A N 1
ATOM 663 C CA . TYR A 1 89 ? 9.398 10.601 -1.045 1.00 7.02 89 TYR A CA 1
ATOM 664 C C . TYR A 1 89 ? 9.903 10.386 0.377 1.00 6.74 89 TYR A C 1
ATOM 665 O O . TYR A 1 89 ? 9.163 9.884 1.249 1.00 6.91 89 TYR A O 1
ATOM 674 N N . PRO A 1 90 ? 11.163 10.708 0.631 1.00 7.93 90 PRO A N 1
ATOM 675 C CA . PRO A 1 90 ? 11.795 10.326 1.886 1.00 8.15 90 PRO A CA 1
ATOM 676 C C . PRO A 1 90 ? 11.339 11.165 3.048 1.00 7.71 90 PRO A C 1
ATOM 677 O O . PRO A 1 90 ? 10.809 12.285 2.886 1.00 7.89 90 PRO A O 1
ATOM 681 N N . TYR A 1 91 ? 11.554 10.628 4.239 1.00 7.29 91 TYR A N 1
ATOM 682 C CA . TYR A 1 91 ? 11.124 11.290 5.459 1.00 7.70 91 TYR A CA 1
ATOM 683 C C . TYR A 1 91 ? 12.076 12.409 5.849 1.00 9.02 91 TYR A C 1
ATOM 684 O O . TYR A 1 91 ? 13.278 12.192 6.050 1.00 12.65 91 TYR A O 1
ATOM 693 N N . VAL A 1 92 ? 11.546 13.607 5.917 1.00 8.36 92 VAL A N 1
ATOM 694 C CA . VAL A 1 92 ? 12.320 14.798 6.240 1.00 9.52 92 VAL A CA 1
ATOM 695 C C . VAL A 1 92 ? 11.765 15.562 7.416 1.00 9.73 92 VAL A C 1
ATOM 696 O O . VAL A 1 92 ? 12.352 16.578 7.773 1.00 11.76 92 VAL A O 1
ATOM 700 N N . SER A 1 93 ? 10.683 15.088 8.048 1.00 8.86 93 SER A N 1
ATOM 701 C CA . SER A 1 93 ? 10.085 15.790 9.154 1.00 9.02 93 SER A CA 1
ATOM 702 C C . SER A 1 93 ? 10.656 15.401 10.522 1.00 8.92 93 SER A C 1
ATOM 703 O O . SER A 1 93 ? 10.141 15.901 11.525 1.00 9.99 93 SER A O 1
ATOM 706 N N . GLY A 1 94 ? 11.761 14.673 10.601 1.00 10.59 94 GLY A N 1
ATOM 707 C CA . GLY A 1 94 ? 12.294 14.227 11.891 1.00 10.66 94 GLY A CA 1
ATOM 708 C C . GLY A 1 94 ? 12.897 15.335 12.730 1.00 10.55 94 GLY A C 1
ATOM 709 O O . GLY A 1 94 ? 13.079 15.149 13.921 1.00 11.25 94 GLY A O 1
ATOM 710 N N . ASN A 1 95 ? 13.204 16.493 12.168 1.00 12.30 95 ASN A N 1
ATOM 711 C CA . ASN A 1 95 ? 13.570 17.666 13.000 1.00 14.04 95 ASN A CA 1
ATOM 712 C C . ASN A 1 95 ? 12.450 18.690 13.021 1.00 13.58 95 ASN A C 1
ATOM 713 O O . ASN A 1 95 ? 12.681 19.867 13.320 1.00 16.69 95 ASN A O 1
ATOM 718 N N . GLY A 1 96 ? 11.244 18.265 12.728 1.00 12.56 96 GLY A N 1
ATOM 719 C CA . GLY A 1 96 ? 10.038 19.074 12.805 1.00 13.90 96 GLY A CA 1
ATOM 720 C C . GLY A 1 96 ? 9.752 19.914 11.578 1.00 13.87 96 GLY A C 1
ATOM 721 O O . GLY A 1 96 ? 8.716 20.542 11.546 1.00 16.64 96 GLY A O 1
ATOM 722 N N . GLU A 1 97 ? 10.595 19.905 10.551 1.00 13.45 97 GLU A N 1
ATOM 723 C CA . GLU A 1 97 ? 10.270 20.625 9.315 1.00 14.15 97 GLU A CA 1
ATOM 724 C C . GLU A 1 97 ? 9.063 19.985 8.665 1.00 12.32 97 GLU A C 1
ATOM 725 O O . GLU A 1 97 ? 8.976 18.758 8.568 1.00 13.01 97 GLU A O 1
ATOM 731 N N . GLN A 1 98 ? 8.191 20.824 8.113 1.00 10.96 98 GLN A N 1
ATOM 732 C CA . GLN A 1 98 ? 6.974 20.410 7.441 1.00 11.42 98 GLN A CA 1
ATOM 733 C C . GLN A 1 98 ? 6.811 21.129 6.126 1.00 11.25 98 GLN A C 1
ATOM 734 O O . GLN A 1 98 ? 6.017 22.064 5.988 1.00 12.59 98 GLN A O 1
ATOM 740 N N . PRO A 1 99 ? 7.581 20.668 5.120 1.00 12.18 99 PRO A N 1
ATOM 741 C CA . PRO A 1 99 ? 7.488 21.275 3.804 1.00 13.04 99 PRO A CA 1
ATOM 742 C C . PRO A 1 99 ? 6.131 21.036 3.145 1.00 11.73 99 PRO A C 1
ATOM 743 O O . PRO A 1 99 ? 5.348 20.154 3.546 1.00 11.92 99 PRO A O 1
ATOM 747 N N . GLN A 1 100 ? 5.847 21.836 2.119 1.00 11.84 100 GLN A N 1
ATOM 748 C CA . GLN A 1 100 ? 4.680 21.597 1.322 1.00 13.41 100 GLN A CA 1
ATOM 749 C C . GLN A 1 100 ? 4.662 20.197 0.720 1.00 10.73 100 GLN A C 1
ATOM 750 O O . GLN A 1 100 ? 5.693 19.587 0.557 1.00 11.12 100 GLN A O 1
ATOM 756 N N . CYS A 1 101 ? 3.454 19.730 0.565 1.00 10.14 101 CYS A N 1
ATOM 757 C CA . CYS A 1 101 ? 3.240 18.549 -0.318 1.00 9.51 101 CYS A CA 1
ATOM 758 C C . CYS A 1 101 ? 3.925 18.646 -1.698 1.00 9.68 101 CYS A C 1
ATOM 759 O O . CYS A 1 101 ? 3.787 19.653 -2.371 1.00 12.06 101 CYS A O 1
ATOM 762 N N . GLN A 1 102 ? 4.646 17.595 -2.092 1.00 10.70 102 GLN A N 1
ATOM 763 C CA . GLN A 1 102 ? 5.346 17.474 -3.373 1.00 13.81 102 GLN A CA 1
ATOM 764 C C . GLN A 1 102 ? 4.304 17.115 -4.441 1.00 16.50 102 GLN A C 1
ATOM 765 O O . GLN A 1 102 ? 3.921 17.958 -5.233 1.00 21.61 102 GLN A O 1
ATOM 771 N N . MET A 1 103 ? 3.732 15.958 -4.350 1.00 17.46 103 MET A N 1
ATOM 772 C CA . MET A 1 103 ? 3.099 15.254 -5.506 1.00 22.12 103 MET A CA 1
ATOM 773 C C . MET A 1 103 ? 3.276 15.692 -7.017 1.00 23.43 103 MET A C 1
ATOM 774 O O . MET A 1 103 ? 3.051 16.868 -7.460 1.00 26.14 103 MET A O 1
ATOM 779 N N . ASN A 1 104 ? 3.649 14.648 -7.786 1.00 23.87 104 ASN A N 1
ATOM 780 C CA . ASN A 1 104 ? 4.551 14.685 -8.982 1.00 19.28 104 ASN A CA 1
ATOM 781 C C . ASN A 1 104 ? 5.563 13.573 -9.507 1.00 17.02 104 ASN A C 1
ATOM 782 O O . ASN A 1 104 ? 6.794 13.702 -9.306 1.00 18.35 104 ASN A O 1
ATOM 787 N N . GLY A 1 105 ? 5.065 12.531 -10.215 1.00 13.40 105 GLY A N 1
ATOM 788 C CA . GLY A 1 105 ? 5.955 11.526 -10.742 1.00 10.80 105 GLY A CA 1
ATOM 789 C C . GLY A 1 105 ? 6.556 10.624 -9.695 1.00 8.65 105 GLY A C 1
ATOM 790 O O . GLY A 1 105 ? 7.454 9.857 -10.015 1.00 8.33 105 GLY A O 1
ATOM 791 N N . HIS A 1 106 ? 6.034 10.629 -8.469 1.00 7.96 106 HIS A N 1
ATOM 792 C CA . HIS A 1 106 ? 6.561 9.716 -7.475 1.00 7.73 106 HIS A CA 1
ATOM 793 C C . HIS A 1 106 ? 6.334 8.279 -7.872 1.00 7.47 106 HIS A C 1
ATOM 794 O O . HIS A 1 106 ? 5.264 7.890 -8.340 1.00 8.47 106 HIS A O 1
ATOM 801 N N . GLU A 1 107 ? 7.329 7.445 -7.596 1.00 7.24 107 GLU A N 1
ATOM 802 C CA . GLU A 1 107 ? 7.204 6.013 -7.748 1.00 6.93 107 GLU A CA 1
ATOM 803 C C . GLU A 1 107 ? 6.071 5.468 -6.892 1.00 6.33 107 GLU A C 1
ATOM 804 O O . GLU A 1 107 ? 6.073 5.640 -5.661 1.00 6.99 107 GLU A O 1
ATOM 810 N N . ILE A 1 108 ? 5.163 4.762 -7.533 1.00 6.42 108 ILE A N 1
ATOM 811 C CA . ILE A 1 108 ? 4.046 4.132 -6.844 1.00 6.68 108 ILE A CA 1
ATOM 812 C C . ILE A 1 108 ? 4.514 2.803 -6.311 1.00 6.26 108 ILE A C 1
ATOM 813 O O . ILE A 1 108 ? 4.899 1.899 -7.057 1.00 8.26 108 ILE A O 1
ATOM 818 N N . GLY A 1 109 ? 4.552 2.650 -4.998 1.00 6.83 109 GLY A N 1
ATOM 819 C CA . GLY A 1 109 ? 4.978 1.423 -4.348 1.00 7.24 109 GLY A CA 1
ATOM 820 C C . GLY A 1 109 ? 3.906 0.418 -4.071 1.00 7.96 109 GLY A C 1
ATOM 821 O O . GLY A 1 109 ? 4.186 -0.802 -4.083 1.00 11.34 109 GLY A O 1
ATOM 822 N N . ALA A 1 110 ? 2.707 0.852 -3.785 1.00 7.89 110 ALA A N 1
ATOM 823 C CA . ALA A 1 110 ? 1.609 -0.014 -3.409 1.00 7.87 110 ALA A CA 1
ATOM 824 C C . ALA A 1 110 ? 0.320 0.685 -3.736 1.00 7.40 110 ALA A C 1
ATOM 825 O O . ALA A 1 110 ? 0.300 1.928 -3.877 1.00 7.98 110 ALA A O 1
ATOM 827 N N . ALA A 1 111 ? -0.778 -0.060 -3.749 1.00 8.22 111 ALA A N 1
ATOM 828 C CA . ALA A 1 111 ? -2.119 0.492 -3.874 1.00 8.59 111 ALA A CA 1
ATOM 829 C C . ALA A 1 111 ? -3.058 -0.264 -2.958 1.00 8.26 111 ALA A C 1
ATOM 830 O O . ALA A 1 111 ? -2.945 -1.477 -2.801 1.00 9.42 111 ALA A O 1
ATOM 832 N N . ILE A 1 112 ? -3.993 0.477 -2.380 1.00 7.78 112 ILE A N 1
ATOM 833 C CA . ILE A 1 112 ? -5.038 -0.108 -1.549 1.00 8.54 112 ILE A CA 1
ATOM 834 C C . ILE A 1 112 ? -6.393 0.321 -2.094 1.00 8.93 112 ILE A C 1
ATOM 835 O O . ILE A 1 112 ? -6.500 1.328 -2.777 1.00 9.64 112 ILE A O 1
ATOM 840 N N . THR A 1 113 ? -7.407 -0.445 -1.735 1.00 8.67 113 THR A N 1
ATOM 841 C CA . THR A 1 113 ? -8.756 -0.188 -2.179 1.00 9.78 113 THR A CA 1
ATOM 842 C C . THR A 1 113 ? -9.749 0.212 -1.117 1.00 9.84 113 THR A C 1
ATOM 843 O O . THR A 1 113 ? -10.834 0.738 -1.428 1.00 10.76 113 THR A O 1
ATOM 847 N N . ASP A 1 114 ? -9.425 -0.097 0.151 1.00 9.38 114 ASP A N 1
ATOM 848 C CA . ASP A 1 114 ? -10.338 0.128 1.245 1.00 9.34 114 ASP A CA 1
ATOM 849 C C . ASP A 1 114 ? -9.552 -0.138 2.537 1.00 7.63 114 ASP A C 1
ATOM 850 O O . ASP A 1 114 ? -8.354 -0.406 2.481 1.00 8.16 114 ASP A O 1
ATOM 855 N N . HIS A 1 115 ? -10.239 -0.076 3.658 1.00 7.86 115 HIS A N 1
ATOM 856 C CA . HIS A 1 115 ? -9.688 -0.509 4.919 1.00 7.45 115 HIS A CA 1
ATOM 857 C C . HIS A 1 115 ? -10.815 -1.082 5.760 1.00 7.47 115 HIS A C 1
ATOM 858 O O . HIS A 1 115 ? -11.997 -0.776 5.521 1.00 9.35 115 HIS A O 1
ATOM 865 N N . VAL A 1 116 ? -10.468 -1.894 6.743 1.00 6.82 116 VAL A N 1
ATOM 866 C CA . VAL A 1 116 ? -11.437 -2.538 7.603 1.00 7.44 116 VAL A CA 1
ATOM 867 C C . VAL A 1 116 ? -11.076 -2.306 9.061 1.00 7.36 116 VAL A C 1
ATOM 868 O O . VAL A 1 116 ? -9.919 -2.134 9.413 1.00 8.12 116 VAL A O 1
ATOM 872 N N . ASP A 1 117 ? -12.093 -2.308 9.890 1.00 7.47 117 ASP A N 1
ATOM 873 C CA . ASP A 1 117 ? -11.977 -2.236 11.344 1.00 7.80 117 ASP A CA 1
ATOM 874 C C . ASP A 1 117 ? -12.129 -3.623 11.935 1.00 7.54 117 ASP A C 1
ATOM 875 O O . ASP A 1 117 ? -12.996 -4.395 11.512 1.00 9.21 117 ASP A O 1
ATOM 880 N N . LEU A 1 118 ? -11.328 -3.920 12.939 1.00 6.87 118 LEU A N 1
ATOM 881 C CA A LEU A 1 118 ? -11.443 -5.170 13.659 0.50 7.17 118 LEU A CA 1
ATOM 882 C CA B LEU A 1 118 ? -11.397 -5.174 13.681 0.50 6.93 118 LEU A CA 1
ATOM 883 C C . LEU A 1 118 ? -12.173 -4.937 14.978 1.00 6.75 118 LEU A C 1
ATOM 884 O O . LEU A 1 118 ? -12.146 -3.836 15.554 1.00 7.05 118 LEU A O 1
ATOM 893 N N . PRO A 1 119 ? -12.813 -5.973 15.488 1.00 6.66 119 PRO A N 1
ATOM 894 C CA . PRO A 1 119 ? -13.492 -5.861 16.778 1.00 6.75 119 PRO A CA 1
ATOM 895 C C . PRO A 1 119 ? -12.517 -5.680 17.921 1.00 6.18 119 PRO A C 1
ATOM 896 O O . PRO A 1 119 ? -11.340 -6.062 17.830 1.00 7.06 119 PRO A O 1
ATOM 900 N N . GLN A 1 120 ? -13.043 -5.173 19.028 1.00 6.00 120 GLN A N 1
ATOM 901 C CA . GLN A 1 120 ? -12.294 -4.976 20.269 1.00 6.37 120 GLN A CA 1
ATOM 902 C C . GLN A 1 120 ? -12.239 -6.289 21.020 1.00 6.71 120 GLN A C 1
ATOM 903 O O . GLN A 1 120 ? -12.904 -6.507 22.028 1.00 7.99 120 GLN A O 1
ATOM 909 N N . ASP A 1 121 ? -11.466 -7.238 20.518 1.00 7.99 121 ASP A N 1
ATOM 910 C CA . ASP A 1 121 ? -11.462 -8.653 20.871 1.00 8.46 121 ASP A CA 1
ATOM 911 C C . ASP A 1 121 ? -10.111 -9.293 20.563 1.00 7.68 121 ASP A C 1
ATOM 912 O O . ASP A 1 121 ? -9.759 -9.402 19.379 1.00 6.88 121 ASP A O 1
ATOM 917 N N . GLU A 1 122 ? -9.296 -9.459 21.621 1.00 6.56 122 GLU A N 1
ATOM 918 C CA . GLU A 1 122 ? -7.926 -9.889 21.417 1.00 6.20 122 GLU A CA 1
ATOM 919 C C . GLU A 1 122 ? -7.822 -11.211 20.677 1.00 6.40 122 GLU A C 1
ATOM 920 O O . GLU A 1 122 ? -6.925 -11.396 19.876 1.00 6.57 122 GLU A O 1
ATOM 926 N N . ASP A 1 123 ? -8.738 -12.137 20.948 1.00 6.58 123 ASP A N 1
ATOM 927 C CA . ASP A 1 123 ? -8.701 -13.392 20.237 1.00 7.80 123 ASP A CA 1
ATOM 928 C C . ASP A 1 123 ? -8.971 -13.180 18.735 1.00 7.69 123 ASP A C 1
ATOM 929 O O . ASP A 1 123 ? -8.317 -13.790 17.893 1.00 7.78 123 ASP A O 1
ATOM 934 N N . ALA A 1 124 ? -9.971 -12.378 18.401 1.00 7.23 124 ALA A N 1
ATOM 935 C CA . ALA A 1 124 ? -10.278 -12.108 16.990 1.00 7.49 124 ALA A CA 1
ATOM 936 C C . ALA A 1 124 ? -9.128 -11.355 16.321 1.00 6.99 124 ALA A C 1
ATOM 937 O O . ALA A 1 124 ? -8.801 -11.621 15.152 1.00 7.56 124 ALA A O 1
ATOM 939 N N . ILE A 1 125 ? -8.518 -10.426 17.044 1.00 6.31 125 ILE A N 1
ATOM 940 C CA . ILE A 1 125 ? -7.388 -9.683 16.519 1.00 6.05 125 ILE A CA 1
ATOM 941 C C . ILE A 1 125 ? -6.234 -10.654 16.217 1.00 5.99 125 ILE A C 1
ATOM 942 O O . ILE A 1 125 ? -5.609 -10.571 15.154 1.00 6.37 125 ILE A O 1
ATOM 947 N N . ALA A 1 126 ? -5.929 -11.556 17.152 1.00 5.79 126 ALA A N 1
ATOM 948 C CA . ALA A 1 126 ? -4.865 -12.533 16.938 1.00 6.15 126 ALA A CA 1
ATOM 949 C C . ALA A 1 126 ? -5.126 -13.398 15.736 1.00 6.16 126 ALA A C 1
ATOM 950 O O . ALA A 1 126 ? -4.231 -13.627 14.910 1.00 6.51 126 ALA A O 1
ATOM 952 N N . ALA A 1 127 ? -6.353 -13.893 15.598 1.00 7.17 127 ALA A N 1
ATOM 953 C CA . ALA A 1 127 ? -6.683 -14.757 14.469 1.00 7.63 127 ALA A CA 1
ATOM 954 C C . ALA A 1 127 ? -6.529 -14.020 13.155 1.00 8.51 127 ALA A C 1
ATOM 955 O O . ALA A 1 127 ? -6.023 -14.563 12.173 1.00 8.84 127 ALA A O 1
ATOM 957 N N . TYR A 1 128 ? -6.997 -12.781 13.093 1.00 7.80 128 TYR A N 1
ATOM 958 C CA . TYR A 1 128 ? -6.924 -11.976 11.882 1.00 7.19 128 TYR A CA 1
ATOM 959 C C . TYR A 1 128 ? -5.485 -11.642 11.540 1.00 7.19 128 TYR A C 1
ATOM 960 O O . TYR A 1 128 ? -5.072 -11.737 10.384 1.00 7.73 128 TYR A O 1
ATOM 969 N N . LEU A 1 129 ? -4.712 -11.266 12.559 1.00 6.32 129 LEU A N 1
ATOM 970 C CA A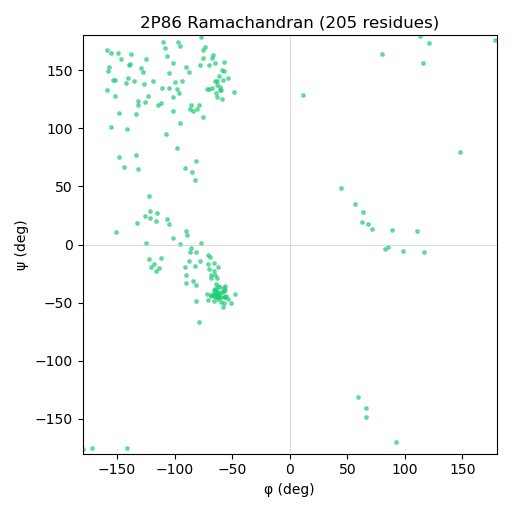 LEU A 1 129 ? -3.281 -11.004 12.381 0.70 6.19 129 LEU A CA 1
ATOM 971 C CA B LEU A 1 129 ? -3.296 -10.999 12.337 0.30 6.55 129 LEU A CA 1
ATOM 972 C C . LEU A 1 129 ? -2.566 -12.231 11.783 1.00 6.44 129 LEU A C 1
ATOM 973 O O . LEU A 1 129 ? -1.777 -12.124 10.865 1.00 6.48 129 LEU A O 1
ATOM 982 N N . ALA A 1 130 ? -2.825 -13.389 12.382 1.00 6.97 130 ALA A N 1
ATOM 983 C CA . ALA A 1 130 ? -2.126 -14.603 11.955 1.00 7.92 130 ALA A CA 1
ATOM 984 C C . ALA A 1 130 ? -2.453 -14.928 10.501 1.00 8.88 130 ALA A C 1
ATOM 985 O O . ALA A 1 130 ? -1.615 -15.408 9.783 1.00 10.55 130 ALA A O 1
ATOM 987 N N . GLU A 1 131 ? -3.671 -14.661 10.095 1.00 9.87 131 GLU A N 1
ATOM 988 C CA . GLU A 1 131 ? -4.045 -14.982 8.706 1.00 11.62 131 GLU A CA 1
ATOM 989 C C . GLU A 1 131 ? -3.591 -13.905 7.709 1.00 10.67 131 GLU A C 1
ATOM 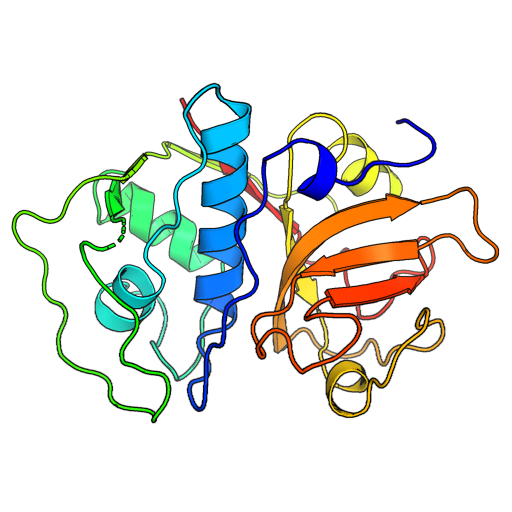990 O O . GLU A 1 131 ? -3.212 -14.252 6.564 1.00 13.16 131 GLU A O 1
ATOM 996 N N . ASN A 1 132 ? -3.608 -12.629 8.116 1.00 8.03 132 ASN A N 1
ATOM 997 C CA . ASN A 1 132 ? -3.600 -11.564 7.150 1.00 7.74 132 ASN A CA 1
ATOM 998 C C . ASN A 1 132 ? -2.397 -10.622 7.206 1.00 7.22 132 ASN A C 1
ATOM 999 O O . ASN A 1 132 ? -2.188 -9.896 6.253 1.00 8.46 132 ASN A O 1
ATOM 1004 N N . GLY A 1 133 ? -1.635 -10.600 8.292 1.00 6.77 133 GLY A N 1
ATOM 1005 C CA . GLY A 1 133 ? -0.463 -9.755 8.373 1.00 6.12 133 GLY A CA 1
ATOM 1006 C C . GLY A 1 133 ? -0.586 -8.640 9.396 1.00 5.73 133 GLY A C 1
ATOM 1007 O O . GLY A 1 133 ? -1.600 -8.499 10.075 1.00 6.31 133 GLY A O 1
ATOM 1008 N N . PRO A 1 134 ? 0.478 -7.846 9.512 1.00 5.18 134 PRO A N 1
ATOM 1009 C CA . PRO A 1 134 ? 0.534 -6.797 10.534 1.00 4.68 134 PRO A CA 1
ATOM 1010 C C . PRO A 1 134 ? -0.646 -5.842 10.516 1.00 5.23 134 PRO A C 1
ATOM 1011 O O . PRO A 1 134 ? -1.096 -5.430 9.429 1.00 5.74 134 PRO A O 1
ATOM 1015 N N . LEU A 1 135 ? -1.099 -5.404 11.672 1.00 5.08 135 LEU A N 1
ATOM 1016 C CA . LEU A 1 135 ? -2.305 -4.563 11.812 1.00 4.92 135 LEU A CA 1
ATOM 1017 C C . LEU A 1 135 ? -1.965 -3.228 12.415 1.00 4.59 135 LEU A C 1
ATOM 1018 O O . LEU A 1 135 ? -1.126 -3.141 13.335 1.00 4.83 135 LEU A O 1
ATOM 1023 N N . ALA A 1 136 ? -2.591 -2.169 11.932 1.00 4.05 136 ALA A N 1
ATOM 1024 C CA . ALA A 1 136 ? -2.485 -0.869 12.577 1.00 4.37 136 ALA A CA 1
ATOM 1025 C C . ALA A 1 136 ? -3.280 -0.906 13.869 1.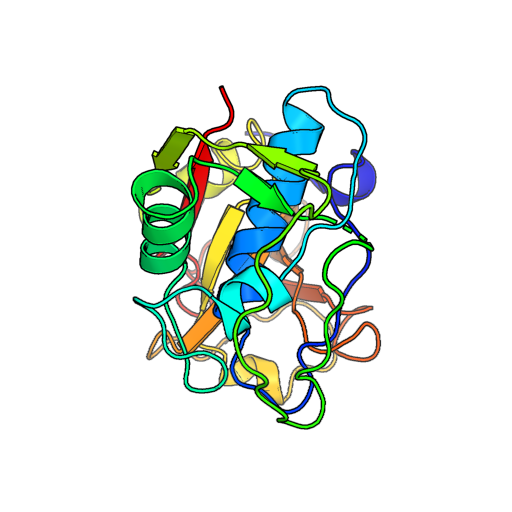00 4.34 136 ALA A C 1
ATOM 1026 O O . ALA A 1 136 ? -4.429 -1.326 13.884 1.00 5.24 136 ALA A O 1
ATOM 1028 N N . ILE A 1 137 ? -2.684 -0.406 14.951 1.00 3.84 137 ILE A N 1
ATOM 1029 C CA . ILE A 1 137 ? -3.384 -0.320 16.222 1.00 4.31 137 ILE A CA 1
ATOM 1030 C C . ILE A 1 137 ? -3.075 1.000 16.899 1.00 4.28 137 ILE A C 1
ATOM 1031 O O . ILE A 1 137 ? -2.026 1.612 16.694 1.00 4.79 137 ILE A O 1
ATOM 1036 N N . ALA A 1 138 ? -3.988 1.428 17.765 1.00 4.62 138 ALA A N 1
ATOM 1037 C CA . ALA A 1 138 ? -3.788 2.542 18.664 1.00 4.97 138 ALA A CA 1
ATOM 1038 C C . ALA A 1 138 ? -3.556 2.051 20.074 1.00 4.64 138 ALA A C 1
ATOM 1039 O O . ALA A 1 138 ? -4.118 1.057 20.525 1.00 5.39 138 ALA A O 1
ATOM 1041 N N . VAL A 1 139 ? -2.738 2.790 20.823 1.00 4.61 139 VAL A N 1
ATOM 1042 C CA . VAL A 1 139 ? -2.486 2.529 22.231 1.00 5.00 139 VAL A CA 1
ATOM 1043 C C . VAL A 1 139 ? -2.462 3.817 23.004 1.00 4.94 139 VAL A C 1
ATOM 1044 O O . VAL A 1 139 ? -2.286 4.917 22.442 1.00 5.48 139 VAL A O 1
ATOM 1048 N N . ASP A 1 140 ? -2.581 3.680 24.324 1.00 6.40 140 ASP A N 1
ATOM 1049 C CA . ASP A 1 140 ? -2.129 4.694 25.253 1.00 6.17 140 ASP A CA 1
ATOM 1050 C C . ASP A 1 140 ? -0.614 4.498 25.406 1.00 6.52 140 ASP A C 1
ATOM 1051 O O . ASP A 1 140 ? -0.185 3.418 25.861 1.00 7.75 140 ASP A O 1
ATOM 1056 N N . ALA A 1 141 ? 0.152 5.475 25.001 1.00 6.85 141 ALA A N 1
ATOM 1057 C CA . ALA A 1 141 ? 1.615 5.392 25.033 1.00 7.90 141 ALA A CA 1
ATOM 1058 C C . ALA A 1 141 ? 2.239 5.876 26.327 1.00 6.76 141 ALA A C 1
ATOM 1059 O O . ALA A 1 141 ? 3.468 5.916 26.417 1.00 7.59 141 ALA A O 1
ATOM 1061 N N . THR A 1 142 ? 1.461 6.167 27.357 1.00 7.20 142 THR A N 1
ATOM 1062 C CA . THR A 1 142 ? 2.033 6.686 28.595 1.00 8.26 142 THR A CA 1
ATOM 1063 C C . THR A 1 142 ? 3.148 5.767 29.132 1.00 8.27 142 THR A C 1
ATOM 1064 O O . THR A 1 142 ? 4.236 6.241 29.473 1.00 10.04 142 THR A O 1
ATOM 1068 N N . SER A 1 143 ? 2.902 4.461 29.178 1.00 7.51 143 SER A N 1
ATOM 1069 C CA . SER A 1 143 ? 3.856 3.528 29.710 1.00 8.79 143 SER A CA 1
ATOM 1070 C C . SER A 1 143 ? 4.990 3.227 28.716 1.00 8.82 143 SER A C 1
ATOM 1071 O O . SER A 1 143 ? 6.008 2.672 29.087 1.00 10.56 143 SER A O 1
ATOM 1074 N N . PHE A 1 144 ? 4.818 3.588 27.446 1.00 9.38 144 PHE A N 1
ATOM 1075 C CA . PHE A 1 144 ? 5.909 3.398 26.490 1.00 8.72 144 PHE A CA 1
ATOM 1076 C C . PHE A 1 144 ? 7.081 4.324 26.779 1.00 8.67 144 PHE A C 1
ATOM 1077 O O . PHE A 1 144 ? 8.234 4.028 26.452 1.00 9.20 144 PHE A O 1
ATOM 1085 N N . MET A 1 145 ? 6.785 5.477 27.370 1.00 10.58 145 MET A N 1
ATOM 1086 C CA . MET A 1 145 ? 7.779 6.518 27.528 1.00 11.50 145 MET A CA 1
ATOM 1087 C C . MET A 1 145 ? 8.925 6.063 28.421 1.00 12.78 145 MET A C 1
ATOM 1088 O O . MET A 1 145 ? 10.044 6.529 28.266 1.00 15.78 145 MET A O 1
ATOM 1093 N N . ASP A 1 146 ? 8.671 5.164 29.357 1.00 11.88 146 ASP A N 1
ATOM 1094 C CA . ASP A 1 146 ? 9.723 4.664 30.277 1.00 12.35 146 ASP A CA 1
ATOM 1095 C C . ASP A 1 146 ? 9.979 3.183 30.075 1.00 11.23 146 ASP A C 1
ATOM 1096 O O . ASP A 1 146 ? 10.644 2.561 30.872 1.00 13.56 146 ASP A O 1
ATOM 1101 N N . TYR A 1 147 ? 9.611 2.631 28.936 1.00 9.49 147 TYR A N 1
ATOM 1102 C CA . TYR A 1 147 ? 9.908 1.247 28.638 1.00 8.51 147 TYR A CA 1
ATOM 1103 C C . TYR A 1 147 ? 11.383 1.026 28.389 1.00 8.87 147 TYR A C 1
ATOM 1104 O O . TYR A 1 147 ? 12.011 1.765 27.615 1.00 11.38 147 TYR A O 1
ATOM 1113 N N . ASN A 1 148 ? 11.907 -0.018 28.999 1.00 9.20 148 ASN A N 1
ATOM 1114 C CA . ASN A 1 148 ? 13.293 -0.425 28.892 1.00 11.85 148 ASN A CA 1
ATOM 1115 C C . ASN A 1 148 ? 13.468 -1.920 28.616 1.00 10.48 148 ASN A C 1
ATOM 1116 O O . ASN A 1 148 ? 14.493 -2.496 29.079 1.00 12.02 148 ASN A O 1
ATOM 1121 N N . GLY A 1 149 ? 12.479 -2.616 28.154 1.00 8.65 149 GLY A N 1
ATOM 1122 C CA . GLY A 1 149 ? 12.560 -4.044 27.858 1.00 7.42 149 GLY A CA 1
ATOM 1123 C C . GLY A 1 149 ? 11.664 -4.929 28.706 1.00 6.25 149 GLY A C 1
ATOM 1124 O O . GLY A 1 149 ? 11.256 -4.562 29.804 1.00 7.13 149 GLY A O 1
ATOM 1125 N N . GLY A 1 150 ? 11.386 -6.073 28.129 1.00 6.78 150 GLY A N 1
ATOM 1126 C CA . GLY A 1 150 ? 10.559 -7.050 28.750 1.00 6.43 150 GLY A CA 1
ATOM 1127 C C . GLY A 1 150 ? 9.098 -6.929 28.366 1.00 6.16 150 GLY A C 1
ATOM 1128 O O . GLY A 1 150 ? 8.761 -6.180 27.456 1.00 7.61 150 GLY A O 1
ATOM 1129 N N . ILE A 1 151 ? 8.220 -7.660 29.043 1.00 6.45 151 ILE A N 1
ATOM 1130 C CA . ILE A 1 151 ? 6.811 -7.702 28.678 1.00 5.85 151 ILE A CA 1
ATOM 1131 C C . ILE A 1 151 ? 6.001 -6.819 29.600 1.00 6.16 151 ILE A C 1
ATOM 1132 O O . ILE A 1 151 ? 5.937 -7.090 30.809 1.00 6.72 151 ILE A O 1
ATOM 1137 N N . LEU A 1 152 ? 5.382 -5.737 29.128 1.00 7.18 152 LEU A N 1
ATOM 1138 C CA . LEU A 1 152 ? 4.478 -4.971 30.061 1.00 7.14 152 LEU A CA 1
ATOM 1139 C C . LEU A 1 152 ? 3.254 -5.726 30.458 1.00 7.40 152 LEU A C 1
ATOM 1140 O O . LEU A 1 152 ? 2.581 -6.224 29.659 1.00 8.94 152 LEU A O 1
ATOM 1145 N N . THR A 1 153 ? 2.932 -5.694 31.766 1.00 8.41 153 THR A N 1
ATOM 1146 C CA . THR A 1 153 ? 1.723 -6.337 32.330 1.00 8.97 153 THR A CA 1
ATOM 1147 C C . THR A 1 153 ? 0.823 -5.342 33.060 1.00 8.25 153 THR A C 1
ATOM 1148 O O . THR A 1 153 ? -0.297 -5.721 33.421 1.00 9.32 153 THR A O 1
ATOM 1152 N N . SER A 1 154 ? 1.308 -4.122 33.328 1.00 8.33 154 SER A N 1
ATOM 1153 C CA A SER A 1 154 ? 0.542 -3.119 34.054 0.50 9.78 154 SER A CA 1
ATOM 1154 C CA B SER A 1 154 ? 0.549 -3.107 34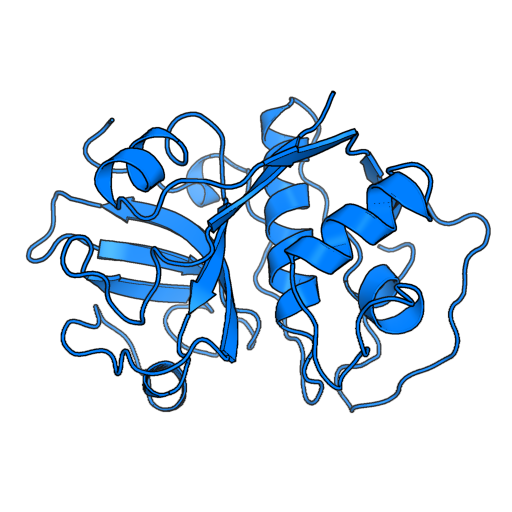.063 0.50 9.91 154 SER A CA 1
ATOM 1155 C C . SER A 1 154 ? 0.577 -1.794 33.292 1.00 9.50 154 SER A C 1
ATOM 1156 O O . SER A 1 154 ? 0.720 -0.718 33.854 1.00 10.56 154 SER A O 1
ATOM 1161 N N . CYS A 1 155 ? 0.416 -1.881 31.970 1.00 9.41 155 CYS A N 1
ATOM 1162 C CA . CYS A 1 155 ? 0.430 -0.719 31.114 1.00 9.42 155 CYS A CA 1
ATOM 1163 C C . CYS A 1 155 ? -0.683 0.260 31.467 1.00 9.84 155 CYS A C 1
ATOM 1164 O O . CYS A 1 155 ? -1.809 -0.144 31.658 1.00 10.79 155 CYS A O 1
ATOM 1167 N N . THR A 1 156 ? -0.388 1.553 31.521 1.00 8.93 156 THR A N 1
ATOM 1168 C CA . THR A 1 156 ? -1.432 2.556 31.713 1.00 9.83 156 THR A CA 1
ATOM 1169 C C . THR A 1 156 ? -2.398 2.534 30.530 1.00 9.21 156 THR A C 1
ATOM 1170 O O . THR A 1 156 ? -1.975 2.560 29.374 1.00 9.56 156 THR A O 1
ATOM 1174 N N . SER A 1 157 ? -3.667 2.408 30.836 1.00 9.60 157 SER A N 1
ATOM 1175 C CA . SER A 1 157 ? -4.686 2.072 29.849 1.00 9.83 157 SER A CA 1
ATOM 1176 C C . SER A 1 157 ? -5.882 3.003 29.960 1.00 10.88 157 SER A C 1
ATOM 1177 O O . SER A 1 157 ? -6.980 2.548 30.282 1.00 12.91 157 SER A O 1
ATOM 1180 N N . GLU A 1 158 ? -5.641 4.286 29.680 1.00 10.82 158 GLU A N 1
ATOM 1181 C CA A GLU A 1 158 ? -6.541 5.385 29.988 0.50 11.43 158 GLU A CA 1
ATOM 1182 C CA B GLU A 1 158 ? -6.666 5.257 29.919 0.50 11.50 158 GLU A CA 1
ATOM 1183 C C . GLU A 1 158 ? -7.085 6.068 28.714 1.00 11.36 158 GLU A C 1
ATOM 1184 O O . GLU A 1 158 ? -8.283 6.361 28.615 1.00 12.55 158 GLU A O 1
ATOM 1195 N N . GLN A 1 159 ? -6.188 6.432 27.786 1.00 9.91 159 GLN A N 1
ATOM 1196 C CA . GLN A 1 159 ? -6.593 7.227 26.647 1.00 9.60 159 GLN A CA 1
ATOM 1197 C C . GLN A 1 159 ? -5.675 6.931 25.463 1.00 7.89 159 GLN A C 1
ATOM 1198 O O . GLN A 1 159 ? -4.456 6.979 25.595 1.00 8.83 159 GLN A O 1
ATOM 1204 N N . LEU A 1 160 ? -6.257 6.602 24.331 1.00 7.89 160 LEU A N 1
ATOM 1205 C CA . LEU A 1 160 ? -5.505 6.360 23.098 1.00 7.05 160 LEU A CA 1
ATOM 1206 C C . LEU A 1 160 ? -4.809 7.636 22.654 1.00 6.96 160 LEU A C 1
ATOM 1207 O O . LEU A 1 160 ? -5.447 8.683 22.558 1.00 8.41 160 LEU A O 1
ATOM 1212 N N . ASP A 1 161 ? -3.524 7.561 22.353 1.00 6.05 161 ASP A N 1
ATOM 1213 C CA . ASP A 1 161 ? -2.783 8.732 21.926 1.00 6.05 161 ASP A CA 1
ATOM 1214 C C . ASP A 1 161 ? -1.626 8.437 20.991 1.00 5.42 161 ASP A C 1
ATOM 1215 O O . ASP A 1 161 ? -0.846 9.335 20.686 1.00 6.13 161 ASP A O 1
ATOM 1220 N N . HIS A 1 162 ? -1.536 7.208 20.477 1.00 5.31 162 HIS A N 1
ATOM 1221 C CA . HIS A 1 162 ? -0.369 6.782 19.696 1.00 4.92 162 HIS A CA 1
ATOM 1222 C C . HIS A 1 162 ? -0.803 5.686 18.754 1.00 4.95 162 HIS A C 1
ATOM 1223 O O . HIS A 1 162 ? -1.670 4.869 19.093 1.00 7.39 162 HIS A O 1
ATOM 1230 N N . GLY A 1 163 ? -0.274 5.696 17.544 1.00 4.73 163 GLY A N 1
ATOM 1231 C CA . GLY A 1 163 ? -0.486 4.633 16.570 1.00 4.52 163 GLY A CA 1
ATOM 1232 C C . GLY A 1 163 ? 0.792 3.881 16.348 1.00 4.08 163 GLY A C 1
ATOM 1233 O O . GLY A 1 163 ? 1.846 4.478 16.152 1.00 5.28 163 GLY A O 1
ATOM 1234 N N . VAL A 1 164 ? 0.686 2.546 16.345 1.00 4.08 164 VAL A N 1
ATOM 1235 C CA . VAL A 1 164 ? 1.819 1.618 16.208 1.00 4.05 164 VAL A CA 1
ATOM 1236 C C . VAL A 1 164 ? 1.377 0.453 15.326 1.00 4.09 164 VAL A C 1
ATOM 1237 O O . VAL A 1 164 ? 0.264 0.426 14.786 1.00 4.16 164 VAL A O 1
ATOM 1241 N N . LEU A 1 165 ? 2.255 -0.543 15.182 1.00 4.02 165 LEU A N 1
ATOM 1242 C CA . LEU A 1 165 ? 2.005 -1.656 14.274 1.00 3.85 165 LEU A CA 1
ATOM 1243 C C . LEU A 1 165 ? 2.121 -2.962 15.027 1.00 3.97 165 LEU A C 1
ATOM 1244 O O . LEU A 1 165 ? 3.168 -3.247 15.629 1.00 4.39 165 LEU A O 1
ATOM 1249 N N . LEU A 1 166 ? 1.058 -3.756 15.004 1.00 4.05 166 LEU A N 1
ATOM 1250 C CA . LEU A 1 166 ? 1.023 -5.069 15.651 1.00 4.26 166 LEU A CA 1
ATOM 1251 C C . LEU A 1 166 ? 1.576 -6.082 14.674 1.00 4.38 166 LEU A C 1
ATOM 1252 O O . LEU A 1 166 ? 1.008 -6.277 13.601 1.00 5.15 166 LEU A O 1
ATOM 1257 N N . VAL A 1 167 ? 2.701 -6.722 15.001 1.00 4.18 167 VAL A N 1
ATOM 1258 C CA . VAL A 1 167 ? 3.382 -7.641 14.040 1.00 4.87 167 VAL A CA 1
ATOM 1259 C C . VAL A 1 167 ? 3.333 -9.088 14.470 1.00 4.75 167 VAL A C 1
ATOM 1260 O O . VAL A 1 167 ? 3.697 -9.943 13.656 1.00 5.35 167 VAL A O 1
ATOM 1264 N N . GLY A 1 168 ? 2.942 -9.420 15.704 1.00 4.38 168 GLY A N 1
ATOM 1265 C CA . GLY A 1 168 ? 2.960 -10.820 16.105 1.00 4.80 168 GLY A CA 1
ATOM 1266 C C . GLY A 1 168 ? 2.476 -10.977 17.535 1.00 4.32 168 GLY A C 1
ATOM 1267 O O . GLY A 1 168 ? 2.075 -10.017 18.205 1.00 4.38 168 GLY A O 1
ATOM 1268 N N . TYR A 1 169 ? 2.541 -12.203 17.990 1.00 4.50 169 TYR A N 1
ATOM 1269 C CA . TYR A 1 169 ? 2.241 -12.567 19.365 1.00 4.36 169 TYR A CA 1
ATOM 1270 C C . TYR A 1 169 ? 2.907 -13.906 19.659 1.00 4.84 169 TYR A C 1
ATOM 1271 O O . TYR A 1 169 ? 3.298 -14.662 18.751 1.00 5.27 169 TYR A O 1
ATOM 1280 N N . ASN A 1 170 ? 2.956 -14.250 20.938 1.00 4.89 170 ASN A N 1
ATOM 1281 C CA . ASN A 1 170 ? 3.435 -15.558 21.386 1.00 5.50 170 ASN A CA 1
ATOM 1282 C C . ASN A 1 170 ? 2.685 -15.922 22.652 1.00 5.05 170 ASN A C 1
ATOM 1283 O O . ASN A 1 170 ? 2.844 -15.290 23.699 1.00 5.22 170 ASN A O 1
ATOM 1288 N N . ASP A 1 171 ? 1.854 -16.964 22.535 1.00 5.00 171 ASP A N 1
ATOM 1289 C CA . ASP A 1 171 ? 1.128 -17.477 23.687 1.00 5.62 171 ASP A CA 1
ATOM 1290 C C . ASP A 1 171 ? 1.963 -18.422 24.533 1.00 5.71 171 ASP A C 1
ATOM 1291 O O . ASP A 1 171 ? 1.613 -18.715 25.682 1.00 5.76 171 ASP A O 1
ATOM 1296 N N . ALA A 1 172 ? 3.044 -18.967 23.969 1.00 5.58 172 ALA A N 1
ATOM 1297 C CA . ALA A 1 172 ? 3.909 -19.911 24.661 1.00 6.20 172 ALA A CA 1
ATOM 1298 C C . ALA A 1 172 ? 4.940 -19.163 25.491 1.00 6.01 172 ALA A C 1
ATOM 1299 O O . ALA A 1 172 ? 6.144 -19.237 25.274 1.00 7.71 172 ALA A O 1
ATOM 1301 N N . SER A 1 173 ? 4.434 -18.399 26.453 1.00 5.50 173 SER A N 1
ATOM 1302 C CA . SER A 1 173 ? 5.173 -17.518 27.294 1.00 6.05 173 SER A CA 1
ATOM 1303 C C . SER A 1 173 ? 4.375 -17.271 28.553 1.00 6.02 173 SER A C 1
ATOM 1304 O O . SER A 1 173 ? 3.139 -17.267 28.511 1.00 5.92 173 SER A O 1
ATOM 1307 N N . ASN A 1 174 ? 5.084 -17.045 29.666 1.00 6.65 174 ASN A N 1
ATOM 1308 C CA . ASN A 1 174 ? 4.482 -16.613 30.921 1.00 6.49 174 ASN A CA 1
ATOM 1309 C C . ASN A 1 174 ? 4.851 -15.163 31.138 1.00 7.68 174 ASN A C 1
ATOM 1310 O O . ASN A 1 174 ? 5.939 -14.897 31.620 1.00 9.66 174 ASN A O 1
ATOM 1315 N N . PRO A 1 175 ? 3.998 -14.210 30.752 1.00 7.95 175 PRO A N 1
ATOM 1316 C CA . PRO A 1 175 ? 2.673 -14.352 30.174 1.00 7.19 175 PRO A CA 1
ATOM 1317 C C . PRO A 1 175 ? 2.721 -14.294 28.639 1.00 6.40 175 PRO A C 1
ATOM 1318 O O . PRO A 1 175 ? 3.736 -13.920 28.057 1.00 6.34 175 PRO A O 1
ATOM 1322 N N . PRO A 1 176 ? 1.594 -14.600 28.005 1.00 5.88 176 PRO A N 1
ATOM 1323 C CA . PRO A 1 176 ? 1.504 -14.374 26.564 1.00 5.46 176 PRO A CA 1
ATOM 1324 C C . PRO A 1 176 ? 1.730 -12.924 26.243 1.00 5.15 176 PRO A C 1
ATOM 1325 O O . PRO A 1 176 ? 1.382 -12.058 27.033 1.00 5.45 176 PRO A O 1
ATOM 1329 N N . TYR A 1 177 ? 2.281 -12.642 25.050 1.00 4.95 177 TYR A N 1
ATOM 1330 C CA . TYR A 1 177 ? 2.548 -11.273 24.659 1.00 4.90 177 TYR A CA 1
ATOM 1331 C C . TYR A 1 177 ? 2.230 -10.978 23.199 1.00 4.62 177 TYR A C 1
ATOM 1332 O O . TYR A 1 177 ? 2.280 -11.868 22.347 1.00 4.98 177 TYR A O 1
ATOM 1341 N N . TRP A 1 178 ? 1.946 -9.712 22.942 1.00 4.07 178 TRP A N 1
ATOM 1342 C CA . TRP A 1 178 ? 1.955 -9.108 21.633 1.00 4.35 178 TRP A CA 1
ATOM 1343 C C . TRP A 1 178 ? 3.330 -8.550 21.320 1.00 4.28 178 TRP A C 1
ATOM 1344 O O . TRP A 1 178 ? 4.040 -8.084 22.238 1.00 4.98 178 TRP A O 1
ATOM 1355 N N . ILE A 1 179 ? 3.667 -8.487 20.034 1.00 3.98 179 ILE A N 1
ATOM 1356 C CA . ILE A 1 179 ? 4.876 -7.871 19.524 1.00 4.32 179 ILE A CA 1
ATOM 1357 C C . ILE A 1 179 ? 4.478 -6.660 18.696 1.00 4.07 179 ILE A C 1
ATOM 1358 O O . ILE A 1 179 ? 3.749 -6.790 17.715 1.00 4.51 179 ILE A O 1
ATOM 1363 N N . ILE A 1 180 ? 4.947 -5.483 19.101 1.00 4.16 180 ILE A N 1
ATOM 1364 C CA . ILE A 1 180 ? 4.560 -4.216 18.508 1.00 4.04 180 ILE A CA 1
ATOM 1365 C C . ILE A 1 180 ? 5.772 -3.444 18.009 1.00 3.98 180 ILE A C 1
ATOM 1366 O O . ILE A 1 180 ? 6.743 -3.245 18.724 1.00 4.62 180 ILE A O 1
ATOM 1371 N N . LYS A 1 181 ? 5.709 -3.018 16.740 1.00 3.88 181 LYS A N 1
ATOM 1372 C CA . LYS A 1 181 ? 6.717 -2.172 16.117 1.00 4.21 181 LYS A CA 1
ATOM 1373 C C . LYS A 1 181 ? 6.391 -0.714 16.422 1.00 4.60 181 LYS A C 1
ATOM 1374 O O . LYS A 1 181 ? 5.308 -0.223 16.057 1.00 4.83 181 LYS A O 1
ATOM 1380 N N . ASN A 1 182 ? 7.293 -0.018 17.081 1.00 4.33 182 ASN A N 1
ATOM 1381 C CA . ASN A 1 182 ? 7.163 1.419 17.317 1.00 4.50 182 ASN A CA 1
ATOM 1382 C C . ASN A 1 182 ? 7.963 2.181 16.257 1.00 4.66 182 ASN A C 1
ATOM 1383 O O . ASN A 1 182 ? 8.669 1.561 15.446 1.00 5.74 182 ASN A O 1
ATOM 1388 N N . SER A 1 183 ? 7.853 3.509 16.260 1.00 4.56 183 SER A N 1
ATOM 1389 C CA . SER A 1 183 ? 8.485 4.397 15.304 1.00 4.93 183 SER A CA 1
ATOM 1390 C C . SER A 1 183 ? 9.359 5.395 16.023 1.00 4.97 183 SER A C 1
ATOM 1391 O O . SER A 1 183 ? 9.424 6.554 15.628 1.00 5.77 183 SER A O 1
ATOM 1394 N N . TRP A 1 184 ? 10.090 4.939 17.031 1.00 4.94 184 TRP A N 1
ATOM 1395 C CA . TRP A 1 184 ? 10.973 5.779 17.847 1.00 5.67 184 TRP A CA 1
ATOM 1396 C C . TRP A 1 184 ? 12.430 5.362 17.659 1.00 5.98 184 TRP A C 1
ATOM 1397 O O . TRP A 1 184 ? 13.244 5.579 18.565 1.00 6.68 184 TRP A O 1
ATOM 1408 N N . SER A 1 185 ? 12.770 4.791 16.502 1.00 5.81 185 SER A N 1
ATOM 1409 C CA . SER A 1 185 ? 14.085 4.275 16.124 1.00 6.18 185 SER A CA 1
ATOM 1410 C C . SER A 1 185 ? 14.344 2.896 16.701 1.00 5.92 185 SER A C 1
ATOM 1411 O O . SER A 1 185 ? 13.727 2.433 17.650 1.00 5.87 185 SER A O 1
ATOM 1414 N N . ASN A 1 186 ? 15.358 2.255 16.132 1.00 6.14 186 ASN A N 1
ATOM 1415 C CA . ASN A 1 186 ? 15.775 0.957 16.593 1.00 6.64 186 ASN A CA 1
ATOM 1416 C C . ASN A 1 186 ? 16.581 0.999 17.885 1.00 6.54 186 ASN A C 1
ATOM 1417 O O . ASN A 1 186 ? 16.932 -0.056 18.431 1.00 7.65 186 ASN A O 1
ATOM 1422 N N . MET A 1 187 ? 16.795 2.184 18.447 1.00 6.77 187 MET A N 1
ATOM 1423 C CA . MET A 1 187 ? 17.477 2.348 19.728 1.00 7.23 187 MET A CA 1
ATOM 1424 C C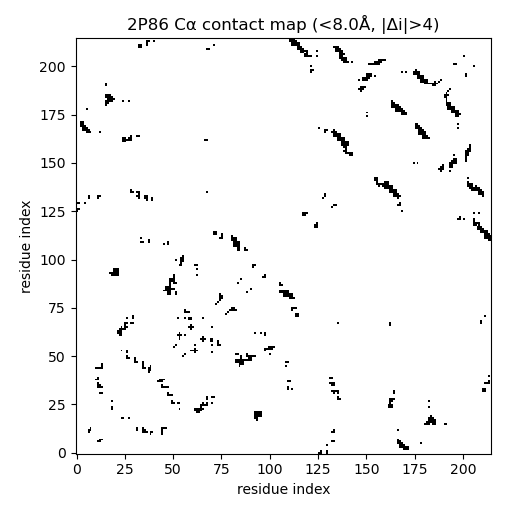 . MET A 1 187 ? 16.546 2.261 20.907 1.00 7.65 187 MET A C 1
ATOM 1425 O O . MET A 1 187 ? 17.000 2.142 22.030 1.00 9.37 187 MET A O 1
ATOM 1430 N N . TRP A 1 188 ? 15.231 2.343 20.669 1.00 6.89 188 TRP A N 1
ATOM 1431 C CA . TRP A 1 188 ? 14.221 2.356 21.723 1.00 6.66 188 TRP A CA 1
ATOM 1432 C C . TRP A 1 188 ? 13.734 0.939 21.958 1.00 5.68 188 TRP A C 1
ATOM 1433 O O . TRP A 1 188 ? 13.511 0.196 21.014 1.00 6.18 188 TRP A O 1
ATOM 1444 N N . GLY A 1 189 ? 13.503 0.579 23.204 1.00 6.03 189 GLY A N 1
ATOM 1445 C CA . GLY A 1 189 ? 12.848 -0.676 23.485 1.00 6.15 189 GLY A CA 1
ATOM 1446 C C . GLY A 1 189 ? 13.703 -1.867 23.087 1.00 6.02 189 GLY A C 1
ATOM 1447 O O . GLY A 1 189 ? 14.902 -1.897 23.359 1.00 7.50 189 GLY A O 1
ATOM 1448 N N . GLU A 1 190 ? 13.067 -2.885 22.530 1.00 5.29 190 GLU A N 1
ATOM 1449 C CA . GLU A 1 190 ? 13.729 -4.115 22.111 1.00 5.65 190 GLU A CA 1
ATOM 1450 C C . GLU A 1 190 ? 13.982 -3.990 20.615 1.00 5.39 190 GLU A C 1
ATOM 1451 O O . GLU A 1 190 ? 13.156 -4.410 19.782 1.00 5.51 190 GLU A O 1
ATOM 1457 N N . ASP A 1 191 ? 15.065 -3.325 20.253 1.00 5.56 191 ASP A N 1
ATOM 1458 C CA . ASP A 1 191 ? 15.394 -3.062 18.844 1.00 5.85 191 ASP A CA 1
ATOM 1459 C C . ASP A 1 191 ? 14.263 -2.327 18.115 1.00 5.52 191 ASP A C 1
ATOM 1460 O O . ASP A 1 191 ? 14.037 -2.530 16.936 1.00 6.29 191 ASP A O 1
ATOM 1465 N N . GLY A 1 192 ? 13.576 -1.452 18.826 1.00 5.14 192 GLY A N 1
ATOM 1466 C CA . GLY A 1 192 ? 12.507 -0.644 18.272 1.00 5.08 192 GLY A CA 1
ATOM 1467 C C . GLY A 1 192 ? 11.108 -1.180 18.525 1.00 4.76 192 GLY 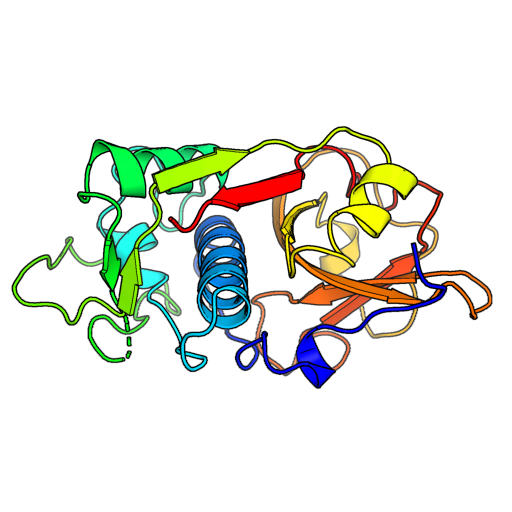A C 1
ATOM 1468 O O . GLY A 1 192 ? 10.144 -0.500 18.158 1.00 4.95 192 GLY A O 1
ATOM 1469 N N . TYR A 1 193 ? 11.022 -2.363 19.108 1.00 4.64 193 TYR A N 1
ATOM 1470 C CA . TYR A 1 193 ? 9.806 -3.055 19.417 1.00 4.62 193 TYR A CA 1
ATOM 1471 C C . TYR A 1 193 ? 9.510 -3.032 20.901 1.00 4.40 193 TYR A C 1
ATOM 1472 O O . TYR A 1 193 ? 10.379 -2.768 21.741 1.00 5.36 193 TYR A O 1
ATOM 1481 N N . ILE A 1 194 ? 8.263 -3.316 21.229 1.00 4.94 194 ILE A N 1
ATOM 1482 C CA . ILE A 1 194 ? 7.791 -3.497 22.600 1.00 4.92 194 ILE A CA 1
ATOM 1483 C C . ILE A 1 194 ? 6.918 -4.710 22.639 1.00 4.27 194 ILE A C 1
ATOM 1484 O O . ILE A 1 194 ? 6.131 -4.968 21.729 1.00 4.95 194 ILE A O 1
ATOM 1489 N N . ARG A 1 195 ? 7.052 -5.474 23.725 1.00 4.85 195 ARG A N 1
ATOM 1490 C CA . ARG A 1 195 ? 6.127 -6.554 24.047 1.00 4.90 195 ARG A CA 1
ATOM 1491 C C . ARG A 1 195 ? 5.230 -6.124 25.177 1.00 4.70 195 ARG A C 1
ATOM 1492 O O . ARG A 1 195 ? 5.697 -5.554 26.194 1.00 5.64 195 ARG A O 1
ATOM 1500 N N . ILE A 1 196 ? 3.933 -6.381 25.032 1.00 4.97 196 ILE A N 1
ATOM 1501 C CA . ILE A 1 196 ? 2.930 -6.130 26.080 1.00 5.28 196 ILE A CA 1
ATOM 1502 C C . ILE A 1 196 ? 2.155 -7.423 26.267 1.00 5.21 196 ILE A C 1
ATOM 1503 O O . ILE A 1 196 ? 1.943 -8.179 25.326 1.00 5.43 196 ILE A O 1
ATOM 1508 N N . GLU A 1 197 ? 1.672 -7.692 27.487 1.00 5.49 197 GLU A N 1
ATOM 1509 C CA . GLU A 1 197 ? 0.892 -8.893 27.725 1.00 6.05 197 GLU A CA 1
ATOM 1510 C C . GLU A 1 197 ? -0.337 -8.927 26.818 1.00 6.03 197 GLU A C 1
ATOM 1511 O O . GLU A 1 197 ? -0.925 -7.877 26.532 1.00 6.64 197 GLU A O 1
ATOM 1517 N N . LYS A 1 198 ? -0.661 -10.110 26.332 1.00 6.24 198 LYS A N 1
ATOM 1518 C CA . LYS A 1 198 ? -1.820 -10.435 25.515 1.00 6.17 198 LYS A CA 1
ATOM 1519 C C . LYS A 1 198 ? -2.860 -11.088 26.398 1.00 6.34 198 LYS A C 1
ATOM 1520 O O . LYS A 1 198 ? -2.579 -12.044 27.111 1.00 8.14 198 LYS A O 1
ATOM 1526 N N . GLY A 1 199 ? -4.060 -10.545 26.350 1.00 6.66 199 GLY A N 1
ATOM 1527 C CA . GLY A 1 199 ? -5.230 -11.059 27.056 1.00 7.30 199 GLY A CA 1
ATOM 1528 C C . GLY A 1 199 ? -5.820 -10.158 28.108 1.00 7.63 199 GLY A C 1
ATOM 1529 O O . GLY A 1 199 ? -6.839 -10.527 28.675 1.00 10.07 199 GLY A O 1
ATOM 1530 N N . THR A 1 200 ? -5.198 -9.037 28.419 1.00 6.96 200 THR A N 1
ATOM 1531 C CA . THR A 1 200 ? -5.676 -8.112 29.455 1.00 7.29 200 THR A CA 1
ATOM 1532 C C . THR A 1 200 ? -5.846 -6.700 28.924 1.00 7.43 200 THR A C 1
ATOM 1533 O O . THR A 1 200 ? -5.841 -5.730 29.687 1.00 8.15 200 THR A O 1
ATOM 1537 N N . ASN A 1 201 ? -6.057 -6.567 27.617 1.00 6.64 201 ASN A N 1
ATOM 1538 C CA . ASN A 1 201 ? -6.195 -5.290 26.932 1.00 6.61 201 ASN A CA 1
ATOM 1539 C C . ASN A 1 201 ? -5.166 -4.251 27.362 1.00 5.81 201 ASN A C 1
ATOM 1540 O O . ASN A 1 201 ? -5.496 -3.078 27.636 1.00 6.62 201 ASN A O 1
ATOM 1545 N N . GLN A 1 202 ? -3.917 -4.655 27.391 1.00 6.06 202 GLN A N 1
ATOM 1546 C CA . GLN A 1 202 ? -2.840 -3.753 27.803 1.00 5.89 202 GLN A CA 1
ATOM 1547 C C . GLN A 1 202 ? -2.794 -2.548 26.898 1.00 5.89 202 GLN A C 1
ATOM 1548 O O . GLN A 1 202 ? -2.774 -2.648 25.668 1.00 5.98 202 GLN A O 1
ATOM 1554 N N . CYS A 1 203 ? -2.706 -1.387 27.533 1.00 5.83 203 CYS A N 1
ATOM 1555 C CA . CYS A 1 203 ? -2.529 -0.120 26.835 1.00 5.80 203 CYS A CA 1
ATOM 1556 C C . CYS A 1 203 ? -3.694 0.217 25.916 1.00 5.93 203 CYS A C 1
ATOM 1557 O O . CYS A 1 203 ? -3.549 1.053 25.006 1.00 6.43 203 CYS A O 1
ATOM 1560 N N . LEU A 1 204 ? -4.852 -0.400 26.137 1.00 5.77 204 LEU A N 1
ATOM 1561 C CA . LEU A 1 204 ? -6.042 -0.227 25.282 1.00 6.20 204 LEU A CA 1
ATOM 1562 C C . LEU A 1 204 ? -5.801 -0.727 23.847 1.00 6.27 204 LEU A C 1
ATOM 1563 O O . LEU A 1 204 ? -6.468 -0.256 22.916 1.00 5.99 204 LEU A O 1
ATOM 1568 N N . MET A 1 205 ? -4.913 -1.694 23.679 1.00 5.09 205 MET A N 1
ATOM 1569 C CA . MET A 1 205 ? -4.497 -2.132 22.340 1.00 4.90 205 MET A CA 1
ATOM 1570 C C . MET A 1 205 ? -5.627 -2.700 21.510 1.00 4.56 205 MET A C 1
ATOM 1571 O O . MET A 1 205 ? -5.489 -2.730 20.276 1.00 5.13 205 MET A O 1
ATOM 1576 N N . ASN A 1 206 ? -6.747 -3.126 22.096 1.00 5.15 206 ASN A N 1
ATOM 1577 C CA . ASN A 1 206 ? -7.796 -3.727 21.304 1.00 5.43 206 ASN A CA 1
ATOM 1578 C C . ASN A 1 206 ? -8.743 -2.707 20.700 1.00 5.22 206 ASN A C 1
ATOM 1579 O O . ASN A 1 206 ? -9.647 -3.099 19.956 1.00 5.85 206 ASN A O 1
ATOM 1584 N N . GLN A 1 207 ? -8.569 -1.420 20.994 1.00 5.31 207 GLN A N 1
ATOM 1585 C CA . GLN A 1 207 ? -9.696 -0.491 20.829 1.00 5.74 207 GLN A CA 1
ATOM 1586 C C . GLN A 1 207 ? -9.866 0.034 19.399 1.00 5.70 207 GLN A C 1
ATOM 1587 O O . GLN A 1 207 ? -11.014 0.327 19.020 1.00 6.39 207 GLN A O 1
ATOM 1593 N N . ALA A 1 208 ? -8.780 0.176 18.653 1.00 5.35 208 ALA A N 1
ATOM 1594 C CA . ALA A 1 208 ? -8.829 0.826 17.338 1.00 5.76 208 ALA A CA 1
ATOM 1595 C C . ALA A 1 208 ? -7.854 0.115 16.411 1.00 5.58 208 ALA A C 1
ATOM 1596 O O . ALA A 1 208 ? -6.838 0.660 15.981 1.00 6.12 208 ALA A O 1
ATOM 1598 N N . VAL A 1 209 ? -8.171 -1.141 16.107 1.00 5.53 209 VAL A N 1
ATOM 1599 C CA . VAL A 1 209 ? -7.358 -1.999 15.256 1.00 5.48 209 VAL A CA 1
ATOM 1600 C C . VAL A 1 209 ? -7.939 -1.977 13.847 1.00 5.56 209 VAL A C 1
ATOM 1601 O O . VAL A 1 209 ? -9.146 -2.137 13.675 1.00 6.09 209 VAL A O 1
ATOM 1605 N N . SER A 1 210 ? -7.083 -1.809 12.844 1.00 5.97 210 SER A N 1
ATOM 1606 C CA . SER A 1 210 ? -7.528 -1.656 11.454 1.00 6.31 210 SER A CA 1
ATOM 1607 C C . SER A 1 210 ? -6.504 -2.213 10.509 1.00 6.44 210 SER A C 1
ATOM 1608 O O . SER A 1 210 ? -5.334 -2.443 10.848 1.00 6.34 210 SER A O 1
ATOM 1612 N N . SER A 1 211 ? -6.928 -2.407 9.270 1.00 6.23 211 SER A N 1
ATOM 1613 C CA . SER A 1 211 ? -6.013 -2.832 8.213 1.00 6.54 211 SER A CA 1
ATOM 1614 C C . SER A 1 211 ? -6.502 -2.336 6.877 1.00 6.94 211 SER A C 1
ATOM 1615 O O . SER A 1 211 ? -7.688 -2.387 6.561 1.00 7.65 211 SER A O 1
ATOM 1618 N N . ALA A 1 212 ? -5.564 -1.929 6.038 1.00 7.22 212 ALA A N 1
ATOM 1619 C CA . ALA A 1 212 ? -5.835 -1.673 4.620 1.00 7.32 212 ALA A CA 1
ATOM 1620 C C . ALA A 1 212 ? -6.227 -2.991 3.935 1.00 7.52 212 ALA A C 1
ATOM 1621 O O . ALA A 1 212 ? -5.846 -4.097 4.348 1.00 8.20 212 ALA A O 1
ATOM 1623 N N . VAL A 1 213 ? -6.954 -2.843 2.830 1.00 7.46 213 VAL A N 1
ATOM 1624 C CA . VAL A 1 213 ? -7.330 -3.909 1.916 1.00 8.97 213 VAL A CA 1
ATOM 1625 C C . VAL A 1 213 ? -6.566 -3.651 0.613 1.00 8.45 213 VAL A C 1
ATOM 1626 O O . VAL A 1 213 ? -6.732 -2.603 -0.013 1.00 9.71 213 VAL A O 1
ATOM 1630 N N . VAL A 1 214 ? -5.767 -4.618 0.209 1.00 9.79 214 VAL A N 1
ATOM 1631 C CA . VAL A 1 214 ? -5.102 -4.645 -1.100 1.00 11.64 214 VAL A CA 1
ATOM 1632 C C . VAL A 1 214 ? -5.945 -5.478 -2.040 1.00 13.51 214 VAL A C 1
ATOM 1633 O O . VAL A 1 214 ? -6.334 -6.626 -1.720 1.00 16.62 214 VAL A O 1
ATOM 1637 N N . GLY A 1 215 ? -6.242 -4.954 -3.225 1.00 15.38 215 GLY A N 1
ATOM 1638 C CA . GLY A 1 215 ? -6.988 -5.725 -4.267 1.00 17.62 215 GLY A CA 1
ATOM 1639 C C . GLY A 1 215 ? -8.401 -5.917 -3.798 1.00 20.11 215 GLY A C 1
ATOM 1640 O O . GLY A 1 215 ? -8.978 -5.061 -3.140 1.00 23.58 215 GLY A O 1
#

Organism: Trypanosoma brucei rhodesiense (NCBI:txid31286)

Nearest PDB structures (foldseek):
  6exo-assembly1_A  TM=9.983E-01  e=1.675E-50  Trypanosoma brucei rhodesiense
  7avm-assembly1_A  TM=9.977E-01  e=8.018E-47  Trypanosoma brucei rhodesiense
  3hd3-assembly2_B  TM=9.938E-01  e=2.231E-42  Trypanosoma cruzi
  1aim-assembly1_A  TM=9.946E-01  e=2.713E-42  Trypanosoma cruzi
  4w5c-assembly4_D  TM=9.94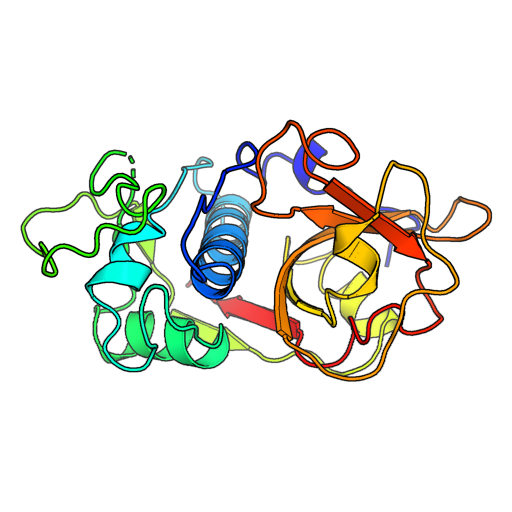7E-01  e=5.807E-41  Trypanosoma cruzi

Foldseek 3Di:
DDQKFFCVVVQQFDAAAALAQFQLQQLVLLQRQQQNQQVLVPDHRFAFDSLLCLAPQPVAPRSVDDHSQSSQCCCVVPVVQFIAGCVQGPDDCNVPDHDHRDDDPGHTDAGFHGKDWFALDLVRVQVCCRVRFKKKWWFQCPVQVPADEDEAEPADADDTDGIWIFRMWHPPDVHTWTKIAGRRALVGYPRRIYIYGGDPCHRVGSPTIMHTHGD

CATH classification: 3.90.70.10

Radius of gyration: 15.94 Å; Cα contacts (8 Å, |Δi|>4): 547; chains: 1; bounding box: 31×42×45 Å

Solvent-accessible surface area: 8977 Å² total; per-residue (Å²): 103,65,63,48,11,25,20,94,151,117,33,1,20,6,105,25,40,71,18,23,149,10,32,0,17,1,0,15,1,0,0,5,0,0,3,0,21,52,41,58,61,67,43,113,69,46,37,0,0,3,0,0,0,9,25,8,7,118,78,8,147,6,21,68,18,25,110,18,62,30,0,0,51,11,0,43,118,73,15,66,4,38,0,14,3,48,89,30,5,63,44,77,0,20,140,31,120,103,66,160,49,101,64,138,85,23,100,101,12,1,36,5,78,78,28,55,109,16,77,117,67,21,111,39,0,3,44,71,0,20,132,44,0,0,0,0,0,11,0,3,2,73,28,0,120,117,15,145,37,28,44,34,76,105,10,39,46,143,121,49,91,13,3,3,6,0,0,0,2,30,60,84,28,156,35,42,30,0,10,0,15,4,7,54,22,86,172,35,30,49,113,0,17,0,64,0,30,22,54,80,36,13,0,22,0,20,68,45,1,8,0,2,48,40,78

Sequence (215 aa):
APAAVVDWREKGAVTPVKDQGQCGSCWAFSTIGNIEGQWQVAGNPLVSSLSEQMLVSCDTIDFGCGGGLMDNAFNWIVNSNGGNVFTEEASSYPYVSGNGEQPQCQMNGHEIGAAITDHVDLLPQDEDAIAAYLLAENGPLAIAVDATSFMDYNGGILTSSCTSEEQLDHGVLLVGYNDASNPPYWIIKNSWSNMWGEDGYIRIEKGTNQCLMNQAVSSAVVG